Protein AF-A0A7X8WD95-F1 (afdb_monomer_lite)

Secondary structure (DSSP, 8-state):
--HHHHHHHHHHHHHHHHHHHHHHHHHHHHHHHHHHS----------PEEPHHHHHHHHHTTEEEEEEEEEPPEEEETTTTEEEEEEEEEEEEEEEE--SSTT------EEPPPEEEEEETTEEEEEEEEEESEEEEEETTTTEEEES-SS--EEEEEEEEE-SS-EEEEEEEE-S-SS-SSEESTTSSEEEEEEETTT--EEEE--SSSEEEEEEEPTTSS-EEEEEE-TTS-GGGSSSSS--EEEEEEETTTTEEEESS-HHHHHHHHHHHHT-

Foldseek 3Di:
DPVVVVVVVVVVVVVVVVVVVVVVVVVVVVVVVVVVPPPPPPPVPQAFAFAPVVVVVCVVVQWDFKDKAWEDWDQQDPVQSKTKIFIGMDGHPDIDHDPPDPPPPPDGDYDYFDWDWDDDAPWTKIWTAGKGQWIWIQGVVVRDIDIQDPARKIKGRWMWIDDPQWIKTKIKIWRHDQVPPRGTDLVDQIWIWIATPVVRDIQTHDDPAWHWDDWDDDHPDPKIWTKTFGNVDDQVVDPDGGHDIAIWIQDPVVRDTGHPQDPVNVVVVVCVVVVD

pLDDT: mean 84.13, std 15.18, range [32.12, 97.88]

Radius of gyration: 28.28 Å; chains: 1; bounding box: 101×55×61 Å

Structure (mmCIF, N/CA/C/O backbone):
data_AF-A0A7X8WD95-F1
#
_entry.id   AF-A0A7X8WD95-F1
#
loop_
_atom_site.group_PDB
_atom_site.id
_atom_site.type_symbol
_atom_site.label_atom_id
_atom_site.label_alt_id
_atom_site.label_comp_id
_atom_site.label_asym_id
_atom_site.label_entity_id
_atom_site.label_seq_id
_atom_site.pdbx_PDB_ins_code
_atom_site.Cartn_x
_atom_site.Cartn_y
_atom_site.Cartn_z
_atom_site.occupancy
_atom_site.B_iso_or_equiv
_atom_site.auth_seq_id
_atom_site.auth_comp_id
_atom_site.auth_asym_id
_atom_site.auth_atom_id
_atom_site.pdbx_PDB_model_num
ATOM 1 N N . MET A 1 1 ? 83.432 20.929 17.734 1.00 59.00 1 MET A N 1
ATOM 2 C CA . MET A 1 1 ? 82.177 20.488 17.083 1.00 59.00 1 MET A CA 1
ATOM 3 C C . MET A 1 1 ? 81.519 21.715 16.469 1.00 59.00 1 MET A C 1
ATOM 5 O O . MET A 1 1 ? 81.337 22.689 17.183 1.00 59.00 1 MET A O 1
ATOM 9 N N . ASN A 1 2 ? 81.294 21.743 15.153 1.00 71.88 2 ASN A N 1
ATOM 10 C CA . ASN A 1 2 ? 80.916 22.982 14.467 1.00 71.88 2 ASN A CA 1
ATOM 11 C C . ASN A 1 2 ? 79.414 23.274 14.667 1.00 71.88 2 ASN A C 1
ATOM 13 O O . ASN A 1 2 ? 78.567 22.646 14.032 1.00 71.88 2 ASN A O 1
ATOM 17 N N . ILE A 1 3 ? 79.106 24.184 15.595 1.00 73.38 3 ILE A N 1
ATOM 18 C CA . ILE A 1 3 ? 77.747 24.528 16.049 1.00 73.38 3 ILE A CA 1
ATOM 19 C C . ILE A 1 3 ? 76.860 24.992 14.883 1.00 73.38 3 ILE A C 1
ATOM 21 O O . ILE A 1 3 ? 75.672 24.675 14.845 1.00 73.38 3 ILE A O 1
ATOM 25 N N . GLU A 1 4 ? 77.435 25.647 13.874 1.00 75.62 4 GLU A N 1
ATOM 26 C CA . GLU A 1 4 ? 76.704 26.088 12.680 1.00 75.62 4 GLU A CA 1
ATOM 27 C C . GLU A 1 4 ? 76.213 24.920 11.820 1.00 75.62 4 GLU A C 1
ATOM 29 O O . GLU A 1 4 ? 75.101 24.960 11.291 1.00 75.62 4 GLU A O 1
ATOM 34 N N . LYS A 1 5 ? 76.993 23.832 11.728 1.00 71.31 5 LYS A N 1
ATOM 35 C CA . LYS A 1 5 ? 76.570 22.622 11.005 1.00 71.31 5 LYS A CA 1
ATOM 36 C C . LYS A 1 5 ? 75.390 21.943 11.700 1.00 71.31 5 LYS A C 1
ATOM 38 O O . LYS A 1 5 ? 74.472 21.490 11.022 1.00 71.31 5 LYS A O 1
ATOM 43 N N . ILE A 1 6 ? 75.385 21.926 13.035 1.00 75.38 6 ILE A N 1
ATOM 44 C CA . ILE A 1 6 ? 74.284 21.369 13.837 1.00 75.38 6 ILE A CA 1
ATOM 45 C C . ILE A 1 6 ? 73.029 22.239 13.701 1.00 75.38 6 ILE A C 1
ATOM 47 O O . ILE A 1 6 ? 71.939 21.714 13.491 1.00 75.38 6 ILE A O 1
ATOM 51 N N . LYS A 1 7 ? 73.174 23.570 13.732 1.00 77.75 7 LYS A N 1
ATOM 52 C CA . LYS A 1 7 ? 72.057 24.507 13.547 1.00 77.75 7 LYS A CA 1
ATOM 53 C C . LYS A 1 7 ? 71.411 24.364 12.164 1.00 77.75 7 LYS A C 1
ATOM 55 O O . LYS A 1 7 ? 70.192 24.254 12.078 1.00 77.75 7 LYS A O 1
ATOM 60 N N . ASN A 1 8 ? 72.216 24.271 11.102 1.00 80.94 8 ASN A N 1
ATOM 61 C CA . ASN A 1 8 ? 71.719 24.050 9.740 1.00 80.94 8 ASN A CA 1
ATOM 62 C C . ASN A 1 8 ? 71.055 22.678 9.566 1.00 80.94 8 ASN A C 1
ATOM 64 O O . ASN A 1 8 ? 70.061 22.567 8.850 1.00 80.94 8 ASN A O 1
ATOM 68 N N . TYR A 1 9 ? 71.577 21.635 10.214 1.00 84.06 9 TYR A N 1
ATOM 69 C CA . TYR A 1 9 ? 70.961 20.310 10.190 1.00 84.06 9 TYR A CA 1
ATOM 70 C C . TYR A 1 9 ? 69.600 20.311 10.894 1.00 84.06 9 TYR A C 1
ATOM 72 O O . TYR A 1 9 ? 68.613 19.866 10.315 1.00 84.06 9 TYR A O 1
ATOM 80 N N . ASN A 1 10 ? 69.521 20.898 12.090 1.00 83.69 10 ASN A N 1
ATOM 81 C CA . ASN A 1 10 ? 68.272 21.006 12.842 1.00 83.69 10 ASN A CA 1
ATOM 82 C C . ASN A 1 10 ? 67.236 21.855 12.100 1.00 83.69 10 ASN A C 1
ATOM 84 O O . ASN A 1 10 ? 66.066 21.496 12.075 1.00 83.69 10 ASN A O 1
ATOM 88 N N . GLN A 1 11 ? 67.655 22.935 11.435 1.00 83.56 11 GLN A N 1
ATOM 89 C CA . GLN A 1 11 ? 66.757 23.769 10.636 1.00 83.56 11 GLN A CA 1
ATOM 90 C C . GLN A 1 11 ? 66.202 23.019 9.415 1.00 83.56 11 GLN A C 1
ATOM 92 O O . GLN A 1 11 ? 65.011 23.115 9.126 1.00 83.56 11 GLN A O 1
ATOM 97 N N . LYS A 1 12 ? 67.034 22.221 8.730 1.00 84.75 12 LYS A N 1
ATOM 98 C CA . LYS A 1 12 ? 66.581 21.353 7.630 1.00 84.75 12 LYS A CA 1
ATOM 99 C C . L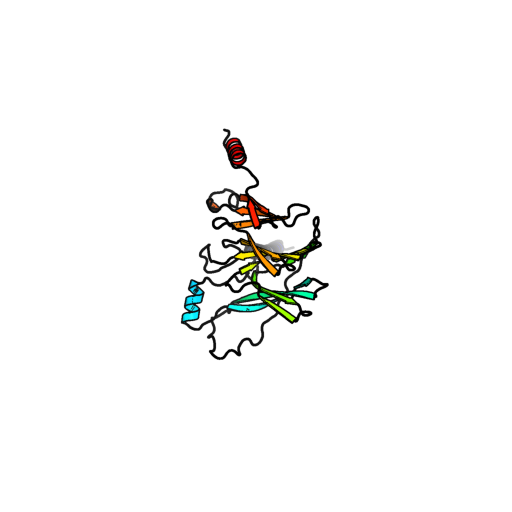YS A 1 12 ? 65.653 20.246 8.127 1.00 84.75 12 LYS A C 1
ATOM 101 O O . LYS A 1 12 ? 64.627 19.998 7.506 1.00 84.75 12 LYS A O 1
ATOM 106 N N . MET A 1 13 ? 65.977 19.622 9.257 1.00 86.25 13 MET A N 1
ATOM 107 C CA . MET A 1 13 ? 65.144 18.591 9.876 1.00 86.25 13 MET A CA 1
ATOM 108 C C . MET A 1 13 ? 63.772 19.155 10.277 1.00 86.25 13 MET A C 1
ATOM 110 O O . MET A 1 13 ? 62.746 18.562 9.954 1.00 86.25 13 MET A O 1
ATOM 114 N N . LEU A 1 14 ? 63.738 20.337 10.902 1.00 85.75 14 LEU A N 1
ATOM 115 C CA . LEU A 1 14 ? 62.498 21.006 11.295 1.00 85.75 14 LEU A CA 1
ATOM 116 C C . LEU A 1 14 ? 61.630 21.350 10.076 1.00 85.75 14 LEU A C 1
ATOM 118 O O . LEU A 1 14 ? 60.419 21.159 10.116 1.00 85.75 14 LEU A O 1
ATOM 122 N N . ALA A 1 15 ? 62.245 21.801 8.977 1.00 87.69 15 ALA A N 1
ATOM 123 C CA . ALA A 1 15 ? 61.541 22.077 7.726 1.00 87.69 15 ALA A CA 1
ATOM 124 C C . ALA A 1 15 ? 60.927 20.808 7.105 1.00 87.69 15 ALA A C 1
ATOM 126 O O . ALA A 1 15 ? 59.800 20.844 6.612 1.00 87.69 15 ALA A O 1
ATOM 127 N N . VAL A 1 16 ? 61.625 19.669 7.172 1.00 88.25 16 VAL A N 1
ATOM 128 C CA . VAL A 1 16 ? 61.092 18.372 6.718 1.00 88.25 16 VAL A CA 1
ATOM 129 C C . VAL A 1 16 ? 59.909 17.927 7.585 1.00 88.25 16 VAL A C 1
ATOM 131 O O . VAL A 1 16 ? 58.880 17.515 7.056 1.00 88.25 16 VAL A O 1
ATOM 134 N N . PHE A 1 17 ? 59.994 18.074 8.908 1.00 87.25 17 PHE A N 1
ATOM 135 C CA . PHE A 1 17 ? 58.870 17.746 9.791 1.00 87.25 17 PHE A CA 1
ATOM 136 C C . PHE A 1 17 ? 57.665 18.669 9.585 1.00 87.25 17 PHE A C 1
ATOM 138 O O . PHE A 1 17 ? 56.534 18.190 9.556 1.00 87.25 17 PHE A O 1
ATOM 145 N N . PHE A 1 18 ? 57.890 19.968 9.376 1.00 87.06 18 PHE A N 1
ATOM 146 C CA . PHE A 1 18 ? 56.813 20.911 9.069 1.00 87.06 18 PHE A CA 1
ATOM 147 C C . PHE A 1 18 ? 56.131 20.591 7.739 1.00 87.06 18 PHE A C 1
ATOM 149 O O . PHE A 1 18 ? 54.906 20.595 7.663 1.00 87.06 18 PHE A O 1
ATOM 156 N N . THR A 1 19 ? 56.902 20.279 6.697 1.00 90.12 19 THR A N 1
ATOM 157 C CA . THR A 1 19 ? 56.341 19.937 5.380 1.00 90.12 19 THR A CA 1
ATOM 158 C C . THR A 1 19 ? 55.539 18.636 5.421 1.00 90.12 19 THR A C 1
ATOM 160 O O . THR A 1 19 ? 54.428 18.601 4.898 1.00 90.12 19 THR A O 1
ATOM 163 N N . LEU A 1 20 ? 56.026 17.605 6.119 1.00 89.25 20 LEU A N 1
ATOM 164 C CA . LEU A 1 20 ? 55.265 16.372 6.356 1.00 89.25 20 LEU A CA 1
ATOM 165 C C . LEU A 1 20 ? 53.987 16.626 7.167 1.00 89.25 20 LEU A C 1
ATOM 167 O O . LEU A 1 20 ? 52.931 16.095 6.826 1.00 89.25 20 LEU A O 1
ATOM 171 N N . GLY A 1 21 ? 54.063 17.474 8.196 1.00 91.25 21 GLY A N 1
ATOM 172 C CA . GLY A 1 21 ? 52.906 17.868 8.998 1.00 91.25 21 GLY A CA 1
ATOM 173 C C . GLY A 1 21 ? 51.830 18.573 8.171 1.00 91.25 21 GLY A C 1
ATOM 174 O O . GLY A 1 21 ? 50.654 18.246 8.297 1.00 91.25 21 GLY A O 1
ATOM 175 N N . VAL A 1 22 ? 52.223 19.482 7.274 1.00 91.50 22 VAL A N 1
ATOM 176 C CA . VAL A 1 22 ? 51.292 20.191 6.379 1.00 91.50 22 VAL A CA 1
ATOM 177 C C . VAL A 1 22 ? 50.628 19.236 5.383 1.00 91.50 22 VAL A C 1
ATOM 179 O O . VAL A 1 22 ? 49.418 19.324 5.181 1.00 91.50 22 VAL A O 1
ATOM 182 N N . ILE A 1 23 ? 51.378 18.293 4.801 1.00 90.06 23 ILE A N 1
ATOM 183 C CA . ILE A 1 23 ? 50.824 17.279 3.886 1.00 90.06 23 ILE A CA 1
ATOM 184 C C . ILE A 1 23 ? 49.803 16.393 4.611 1.00 90.06 23 ILE A C 1
ATOM 186 O O . ILE A 1 23 ? 48.725 16.130 4.079 1.00 90.06 23 ILE A O 1
ATOM 190 N N . PHE A 1 24 ? 50.112 15.972 5.839 1.00 91.38 24 PHE A N 1
ATOM 191 C CA . PHE A 1 24 ? 49.192 15.187 6.659 1.00 91.38 24 PHE A CA 1
ATOM 192 C C . PHE A 1 24 ? 47.902 15.960 6.970 1.00 91.38 24 PHE A C 1
ATOM 194 O O . PHE A 1 24 ? 46.806 15.427 6.809 1.00 91.38 24 PHE A O 1
ATOM 201 N N . LEU A 1 25 ? 48.020 17.238 7.343 1.00 89.75 25 LEU A N 1
ATOM 202 C CA . LEU A 1 25 ? 46.876 18.095 7.662 1.00 89.75 25 LEU A CA 1
ATOM 203 C C . LEU A 1 25 ? 45.973 18.317 6.437 1.00 89.75 25 LEU A C 1
ATOM 205 O O . LEU A 1 25 ? 44.753 18.223 6.551 1.00 89.75 25 LEU A O 1
ATOM 209 N N . LEU A 1 26 ? 46.563 18.518 5.253 1.00 88.94 26 LEU A N 1
ATOM 210 C CA . LEU A 1 26 ? 45.833 18.568 3.982 1.00 88.94 26 LEU A CA 1
ATOM 211 C C . LEU A 1 26 ? 45.087 17.257 3.695 1.00 88.94 26 LEU A C 1
ATOM 213 O O . LEU A 1 26 ? 43.926 17.297 3.295 1.00 88.94 26 LEU A O 1
ATOM 217 N N . GLY A 1 27 ? 45.713 16.104 3.951 1.00 87.06 27 GLY A N 1
ATOM 218 C CA . GLY A 1 27 ? 45.066 14.795 3.822 1.00 87.06 27 GLY A CA 1
ATOM 219 C C . GLY A 1 27 ? 43.845 14.640 4.736 1.00 87.06 27 GLY A C 1
ATOM 220 O O . GLY A 1 27 ? 42.789 14.202 4.281 1.00 87.06 27 GLY A O 1
ATOM 221 N N . CYS A 1 28 ? 43.954 15.067 5.997 1.00 87.25 28 CYS A N 1
ATOM 222 C CA . CYS A 1 28 ? 42.840 15.051 6.948 1.00 87.25 28 CYS A CA 1
ATOM 223 C C . CYS A 1 28 ? 41.690 15.970 6.515 1.00 87.25 28 CYS A C 1
ATOM 225 O O . CYS A 1 28 ? 40.529 15.578 6.606 1.00 87.25 28 CYS A O 1
ATOM 227 N N . ILE A 1 29 ? 41.996 17.169 6.009 1.00 87.25 29 ILE A N 1
ATOM 228 C CA . ILE A 1 29 ? 40.977 18.100 5.502 1.00 87.25 29 ILE A CA 1
ATOM 229 C C . ILE A 1 29 ? 40.243 17.488 4.304 1.00 87.25 29 ILE A C 1
ATOM 231 O O . ILE A 1 29 ? 39.018 17.537 4.258 1.00 87.25 29 ILE A O 1
ATOM 235 N N . ILE A 1 30 ? 40.961 16.863 3.367 1.00 86.06 30 ILE A N 1
ATOM 236 C CA . ILE A 1 30 ? 40.349 16.185 2.214 1.00 86.06 30 ILE A CA 1
ATOM 237 C C . ILE A 1 30 ? 39.441 15.038 2.674 1.00 86.06 30 ILE A C 1
ATOM 239 O O . ILE A 1 30 ? 38.326 14.918 2.173 1.00 86.06 30 ILE A O 1
ATOM 243 N N . ALA A 1 31 ? 39.872 14.230 3.648 1.00 76.06 31 ALA A N 1
ATOM 244 C CA . ALA A 1 31 ? 39.055 13.148 4.195 1.00 76.06 31 ALA A CA 1
ATOM 245 C C . ALA A 1 31 ? 37.761 13.671 4.844 1.00 76.06 31 ALA A C 1
ATOM 247 O O . ALA A 1 31 ? 36.689 13.144 4.566 1.00 76.06 31 ALA A O 1
ATOM 248 N N . ILE A 1 32 ? 37.843 14.751 5.630 1.00 80.25 32 ILE A N 1
ATOM 249 C CA . ILE A 1 32 ? 36.675 15.401 6.246 1.00 80.25 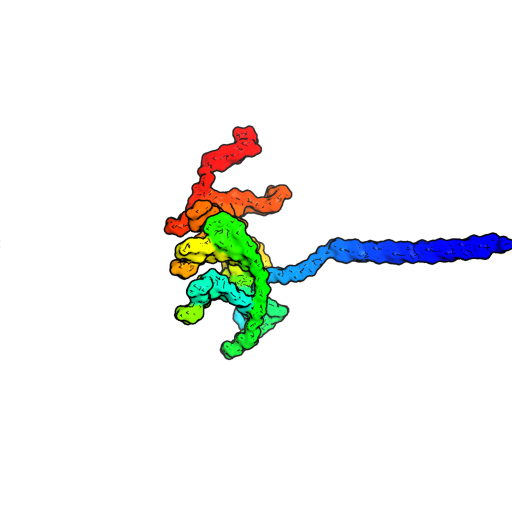32 ILE A CA 1
ATOM 250 C C . ILE A 1 32 ? 35.736 15.982 5.179 1.00 80.25 32 ILE A C 1
ATOM 252 O O . ILE A 1 32 ? 34.522 15.874 5.308 1.00 80.25 32 ILE A O 1
ATOM 256 N N . VAL A 1 33 ? 36.271 16.569 4.103 1.00 79.69 33 VAL A N 1
ATOM 257 C CA . VAL A 1 33 ? 35.461 17.082 2.985 1.00 79.69 33 VAL A CA 1
ATOM 258 C C . VAL A 1 33 ? 34.758 15.947 2.236 1.00 79.69 33 VAL A C 1
ATOM 260 O O . VAL A 1 33 ? 33.603 16.111 1.857 1.00 79.69 33 VAL A O 1
ATOM 263 N N . ILE A 1 34 ? 35.410 14.795 2.049 1.00 73.31 34 ILE A N 1
ATOM 264 C CA . ILE A 1 34 ? 34.784 13.606 1.447 1.00 73.31 34 ILE A CA 1
ATOM 265 C C . ILE A 1 34 ? 33.649 13.068 2.331 1.00 73.31 34 ILE A C 1
ATOM 267 O O . ILE A 1 34 ? 32.629 12.653 1.791 1.00 73.31 34 ILE A O 1
ATOM 271 N N . ASP A 1 35 ? 33.797 13.118 3.656 1.00 68.19 35 ASP A N 1
ATOM 272 C CA . ASP A 1 35 ? 32.774 12.670 4.615 1.00 68.19 35 ASP A CA 1
ATOM 273 C C . ASP A 1 35 ? 31.610 13.676 4.767 1.00 68.19 35 ASP A C 1
ATOM 275 O O . ASP A 1 35 ? 30.472 13.293 5.033 1.00 68.19 35 ASP A O 1
ATOM 279 N N . LEU A 1 36 ? 31.883 14.975 4.578 1.00 66.56 36 LEU A N 1
ATOM 280 C CA . LEU A 1 36 ? 30.887 16.057 4.586 1.00 66.56 36 LEU A CA 1
ATOM 281 C C . LEU A 1 36 ? 30.134 16.198 3.265 1.00 66.56 36 LEU A C 1
ATOM 283 O O . LEU A 1 36 ? 29.025 16.741 3.249 1.00 66.56 36 LEU A O 1
ATOM 287 N N . LEU A 1 37 ? 30.715 15.741 2.152 1.00 54.53 37 LEU A N 1
ATOM 288 C CA . LEU A 1 37 ? 29.937 15.535 0.943 1.00 54.53 37 LEU A CA 1
ATOM 289 C C . LEU A 1 37 ? 28.870 14.504 1.302 1.00 54.53 37 LEU A C 1
ATOM 291 O O . LEU A 1 37 ? 29.229 13.417 1.756 1.00 54.53 37 LEU A O 1
ATOM 295 N N . PRO A 1 38 ? 27.571 14.814 1.129 1.00 41.66 38 PRO A N 1
ATOM 296 C CA . PRO A 1 38 ? 26.536 13.840 1.400 1.00 41.66 38 PRO A CA 1
ATOM 297 C C . PRO A 1 38 ? 26.902 12.614 0.584 1.00 41.66 38 PRO A C 1
ATOM 299 O O . PRO A 1 38 ? 26.970 12.700 -0.647 1.00 41.66 38 PRO A O 1
ATOM 302 N N . SER A 1 39 ? 27.199 11.505 1.274 1.00 39.84 39 SER A N 1
ATOM 303 C CA . SER A 1 39 ? 27.289 10.207 0.632 1.00 39.84 39 SER A CA 1
ATOM 304 C C . SER A 1 39 ? 26.066 10.155 -0.262 1.00 39.84 39 SER A C 1
ATOM 306 O O . SER A 1 39 ? 24.929 10.188 0.226 1.00 39.84 39 SER A O 1
ATOM 308 N N . ARG A 1 40 ? 26.288 10.192 -1.583 1.00 37.91 40 ARG A N 1
ATOM 309 C CA . ARG A 1 40 ? 25.275 9.792 -2.544 1.00 37.91 40 ARG A CA 1
ATOM 310 C C . ARG A 1 40 ? 25.097 8.325 -2.237 1.00 37.91 40 ARG A C 1
ATOM 312 O O . ARG A 1 40 ? 25.697 7.458 -2.863 1.00 37.91 40 ARG A O 1
ATOM 319 N N . ASN A 1 41 ? 24.288 8.067 -1.218 1.00 32.12 41 ASN A N 1
ATOM 320 C CA . ASN A 1 41 ? 23.574 6.844 -1.070 1.00 32.12 41 ASN A CA 1
ATOM 321 C C . ASN A 1 41 ? 22.906 6.702 -2.426 1.00 32.12 41 ASN A C 1
ATOM 323 O O . ASN A 1 41 ? 21.889 7.337 -2.701 1.00 32.12 41 ASN A O 1
ATOM 327 N N . TYR A 1 42 ? 23.487 5.862 -3.275 1.00 34.88 42 TYR A N 1
ATOM 328 C CA . TYR A 1 42 ? 22.758 5.146 -4.297 1.00 34.88 42 TYR A CA 1
ATOM 329 C C . TYR A 1 42 ? 21.790 4.205 -3.562 1.00 34.88 42 TYR A C 1
ATOM 331 O O . TYR A 1 42 ? 21.799 2.996 -3.748 1.00 34.88 42 TYR A O 1
ATOM 339 N N . ARG A 1 43 ? 20.933 4.758 -2.691 1.00 34.88 43 ARG A N 1
ATOM 340 C CA . ARG A 1 43 ? 19.567 4.294 -2.617 1.00 34.88 43 ARG A CA 1
ATOM 341 C C . ARG A 1 43 ? 19.087 4.561 -4.026 1.00 34.88 43 ARG A C 1
ATOM 343 O O . ARG A 1 43 ? 18.857 5.709 -4.397 1.00 34.88 43 ARG A O 1
ATOM 350 N N . THR A 1 44 ? 19.097 3.515 -4.845 1.00 42.50 44 THR A N 1
ATOM 351 C CA . THR A 1 44 ? 18.196 3.409 -5.981 1.00 42.50 44 THR A CA 1
ATOM 352 C C . THR A 1 44 ? 16.885 4.001 -5.498 1.00 42.50 44 THR A C 1
ATOM 354 O O . THR A 1 44 ? 16.245 3.411 -4.625 1.00 42.50 44 THR A O 1
ATOM 357 N N . LYS A 1 45 ? 16.579 5.236 -5.924 1.00 43.16 45 LYS A N 1
ATOM 358 C CA . LYS A 1 45 ? 15.268 5.815 -5.661 1.00 43.16 45 LYS A CA 1
ATOM 359 C C . LYS A 1 45 ? 14.276 4.736 -6.097 1.00 43.16 45 LYS A C 1
ATOM 361 O O . LYS A 1 45 ? 14.492 4.172 -7.179 1.00 43.16 45 LYS A O 1
ATOM 366 N N . PRO A 1 46 ? 13.285 4.391 -5.265 1.00 49.69 46 PRO A N 1
ATOM 367 C CA . PRO A 1 46 ? 12.142 3.643 -5.752 1.00 49.69 46 PRO A CA 1
ATOM 368 C C . PRO A 1 46 ? 11.703 4.291 -7.069 1.00 49.69 46 PRO A C 1
ATOM 370 O O . PRO A 1 46 ? 11.619 5.519 -7.163 1.00 49.69 46 PRO A O 1
ATOM 373 N N . GLN A 1 47 ? 11.647 3.504 -8.142 1.00 68.56 47 GLN A N 1
ATOM 374 C CA . GLN A 1 47 ? 11.263 4.039 -9.439 1.00 68.56 47 GLN A CA 1
ATOM 375 C C . GLN A 1 47 ? 9.745 4.062 -9.467 1.00 68.56 47 GLN A C 1
ATOM 377 O O . GLN A 1 47 ? 9.121 3.091 -9.887 1.00 68.56 47 GLN A O 1
ATOM 382 N N . GLY A 1 48 ? 9.184 5.178 -9.007 1.00 84.12 48 GLY A N 1
ATOM 383 C CA . GLY A 1 48 ? 7.782 5.487 -9.214 1.00 84.12 48 GLY A CA 1
ATOM 384 C C . GLY A 1 48 ? 7.420 5.498 -10.701 1.00 84.12 48 GLY A C 1
ATOM 385 O O . GLY A 1 48 ? 8.261 5.415 -11.610 1.00 84.12 48 GLY A O 1
ATOM 386 N N . LEU A 1 49 ? 6.131 5.589 -10.966 1.00 90.62 49 LEU A N 1
ATOM 387 C CA . LEU A 1 49 ? 5.579 5.622 -12.313 1.00 90.62 49 LEU A CA 1
ATOM 388 C C . LEU A 1 49 ? 5.758 7.025 -12.913 1.00 90.62 49 LEU A C 1
ATOM 390 O O . LEU A 1 49 ? 5.504 8.011 -12.247 1.00 90.62 49 LEU A O 1
ATOM 394 N N . ILE A 1 50 ? 6.178 7.164 -14.173 1.00 89.50 50 ILE A N 1
ATOM 395 C CA . ILE A 1 50 ? 6.282 8.499 -14.816 1.00 89.50 50 ILE A CA 1
ATOM 396 C C . ILE A 1 50 ? 4.895 9.182 -14.844 1.00 89.50 50 ILE A C 1
ATOM 398 O O . ILE A 1 50 ? 3.931 8.514 -15.165 1.00 89.50 50 ILE A O 1
ATOM 402 N N . ALA A 1 51 ? 4.722 10.469 -14.551 1.00 87.62 51 ALA A N 1
ATOM 403 C CA . ALA A 1 51 ? 3.383 11.092 -14.585 1.00 87.62 51 ALA A CA 1
ATOM 404 C C . ALA A 1 51 ? 2.643 10.908 -15.937 1.00 87.62 51 ALA A C 1
ATOM 406 O O . ALA A 1 51 ? 3.291 10.817 -16.985 1.00 87.62 51 ALA A O 1
ATOM 407 N N . GLU A 1 52 ? 1.300 10.860 -15.924 1.00 85.69 52 GLU A N 1
ATOM 408 C CA . GLU A 1 52 ? 0.473 10.604 -17.124 1.00 85.69 52 GLU A CA 1
ATOM 409 C C . GLU A 1 52 ? 0.837 11.509 -18.308 1.00 85.69 52 GLU A C 1
ATOM 411 O O . GLU A 1 52 ? 0.989 11.016 -19.423 1.00 85.69 52 GLU A O 1
ATOM 416 N N . ASP A 1 53 ? 1.037 12.807 -18.072 1.00 79.75 53 ASP A N 1
ATOM 417 C CA . ASP A 1 53 ? 1.340 13.779 -19.130 1.00 79.75 53 ASP A CA 1
ATOM 418 C C . ASP A 1 53 ? 2.619 13.412 -19.894 1.00 79.75 53 ASP A C 1
ATOM 420 O O . ASP A 1 53 ? 2.666 13.436 -21.123 1.00 79.75 53 ASP A O 1
ATOM 424 N N . ASN A 1 54 ? 3.648 12.981 -19.165 1.00 81.62 54 ASN A N 1
ATOM 425 C CA . ASN A 1 54 ? 4.914 12.549 -19.746 1.00 81.62 54 ASN A CA 1
ATOM 426 C C . ASN A 1 54 ? 4.787 11.197 -20.468 1.00 81.62 54 ASN A C 1
ATOM 428 O O . ASN A 1 54 ? 5.484 10.957 -21.453 1.00 81.62 54 ASN A O 1
ATOM 432 N N . VAL A 1 55 ? 3.917 10.302 -19.989 1.00 83.25 55 VAL A N 1
ATOM 433 C CA . VAL A 1 55 ? 3.627 9.023 -20.660 1.00 83.25 55 VAL A CA 1
ATOM 434 C C . VAL A 1 55 ? 2.867 9.253 -21.964 1.00 83.25 55 VAL A C 1
ATOM 436 O O . VAL A 1 55 ? 3.181 8.607 -22.958 1.00 83.25 55 VAL A O 1
ATOM 439 N N . ASN A 1 56 ? 1.921 10.191 -21.989 1.00 83.62 56 ASN A N 1
ATOM 440 C CA . ASN A 1 56 ? 1.162 10.526 -23.191 1.00 83.62 56 ASN A CA 1
ATOM 441 C C . ASN A 1 56 ? 2.081 11.044 -24.304 1.00 83.62 56 ASN A C 1
ATOM 443 O O . ASN A 1 56 ? 2.000 10.547 -25.423 1.00 83.62 56 ASN A O 1
ATOM 447 N N . LEU A 1 57 ? 3.028 11.930 -23.975 1.00 82.31 57 LEU A N 1
ATOM 448 C CA . LEU A 1 57 ? 4.048 12.401 -24.922 1.00 82.31 57 LEU A CA 1
ATOM 449 C C . LEU A 1 57 ? 4.906 11.254 -25.482 1.00 82.31 57 LEU A C 1
ATOM 451 O O . LEU A 1 57 ? 5.157 11.185 -26.680 1.00 82.31 57 LEU A O 1
ATOM 455 N N . LEU A 1 58 ? 5.334 10.321 -24.625 1.00 82.12 58 LEU A N 1
ATOM 456 C CA . LEU A 1 58 ? 6.102 9.150 -25.062 1.00 82.12 58 LEU A CA 1
ATOM 457 C C . LEU A 1 58 ? 5.278 8.238 -25.981 1.00 82.12 58 LEU A C 1
ATOM 459 O O . LEU A 1 58 ? 5.789 7.767 -26.994 1.00 82.12 58 LEU A O 1
ATOM 463 N N . ASN A 1 59 ? 4.002 8.025 -25.657 1.00 84.69 59 ASN A N 1
ATOM 464 C CA . ASN A 1 59 ? 3.099 7.210 -26.463 1.00 84.69 59 ASN A CA 1
ATOM 465 C C . ASN A 1 59 ? 2.821 7.841 -27.837 1.00 84.69 59 ASN A C 1
ATOM 467 O O . ASN A 1 59 ? 2.768 7.112 -28.824 1.00 84.69 59 ASN A O 1
ATOM 471 N N . GLU A 1 60 ? 2.687 9.169 -27.924 1.00 85.00 60 GLU A N 1
ATOM 472 C CA . GLU A 1 60 ? 2.553 9.894 -29.200 1.00 85.00 60 GLU A CA 1
ATOM 473 C C . GLU A 1 60 ? 3.766 9.673 -30.120 1.00 85.00 60 GLU A C 1
ATOM 475 O O . GLU A 1 60 ? 3.618 9.544 -31.336 1.00 85.00 60 GLU A O 1
ATOM 480 N N . GLU A 1 61 ? 4.962 9.558 -29.539 1.00 83.75 61 GLU A N 1
ATOM 481 C CA . GLU A 1 61 ? 6.209 9.268 -30.256 1.00 83.75 61 GLU A CA 1
ATOM 482 C C . GLU A 1 61 ? 6.464 7.757 -30.461 1.00 83.75 61 GLU A C 1
ATOM 484 O O . GLU A 1 61 ? 7.490 7.380 -31.024 1.00 83.75 61 GLU A O 1
ATOM 489 N N . ASN A 1 62 ? 5.545 6.874 -30.042 1.00 84.44 62 ASN A N 1
ATOM 490 C CA . ASN A 1 62 ? 5.722 5.411 -29.993 1.00 84.44 62 ASN A CA 1
ATOM 491 C C . ASN A 1 62 ? 6.968 4.963 -29.205 1.00 84.44 62 ASN A C 1
ATOM 493 O O . ASN A 1 62 ? 7.603 3.952 -29.520 1.00 84.44 62 ASN A O 1
ATOM 497 N N . LEU A 1 63 ? 7.327 5.713 -28.168 1.00 85.62 63 LEU A N 1
ATOM 498 C CA . LEU A 1 63 ? 8.458 5.434 -27.296 1.00 85.62 63 LEU A CA 1
ATOM 499 C C . LEU A 1 63 ? 7.982 4.870 -25.957 1.00 85.62 63 LEU A C 1
ATOM 501 O O . LEU A 1 63 ? 6.966 5.282 -25.404 1.00 85.62 63 LEU A O 1
ATOM 505 N N . ARG A 1 64 ? 8.779 3.981 -25.362 1.00 85.44 64 ARG A N 1
ATOM 506 C CA . ARG A 1 64 ? 8.650 3.591 -23.954 1.00 85.44 64 ARG A CA 1
ATOM 507 C C . ARG A 1 64 ? 9.908 3.942 -23.181 1.00 85.44 64 ARG A C 1
ATOM 509 O O . ARG A 1 64 ? 11.026 3.827 -23.676 1.00 85.44 64 ARG A O 1
ATOM 516 N N . LYS A 1 65 ? 9.726 4.353 -21.927 1.00 87.12 65 LYS A N 1
ATOM 517 C CA . LYS A 1 65 ? 10.827 4.648 -20.994 1.00 87.12 65 LYS A CA 1
ATOM 518 C C . LYS A 1 65 ? 10.817 3.751 -19.760 1.00 87.12 65 LYS A C 1
ATOM 520 O O . LYS A 1 65 ? 11.831 3.665 -19.076 1.00 87.12 65 LYS A O 1
ATOM 525 N N . GLN A 1 66 ? 9.703 3.083 -19.478 1.00 88.44 66 GLN A N 1
ATOM 526 C CA . GLN A 1 66 ? 9.563 2.155 -18.361 1.00 88.44 66 GLN A CA 1
ATOM 527 C C . GLN A 1 66 ? 9.166 0.775 -18.873 1.00 88.44 66 GLN A C 1
ATOM 529 O O . GLN A 1 66 ? 8.364 0.655 -19.797 1.00 88.44 66 GLN A O 1
ATOM 534 N N . VAL A 1 67 ? 9.744 -0.254 -18.263 1.00 87.44 67 VAL A N 1
ATOM 535 C CA . VAL A 1 67 ? 9.427 -1.663 -18.501 1.00 87.44 67 VAL A CA 1
ATOM 536 C C . VAL A 1 67 ? 9.147 -2.344 -17.168 1.00 87.44 67 VAL A C 1
ATOM 538 O O . VAL A 1 67 ? 9.670 -1.934 -16.129 1.00 87.44 67 VAL A O 1
ATOM 541 N N . ILE A 1 68 ? 8.316 -3.380 -17.193 1.00 88.06 68 ILE A N 1
ATOM 542 C CA . ILE A 1 68 ? 8.048 -4.194 -16.009 1.00 88.06 68 ILE A CA 1
ATOM 543 C C . ILE A 1 68 ? 9.189 -5.189 -15.762 1.00 88.06 68 ILE A C 1
ATOM 545 O O . ILE A 1 68 ? 9.892 -5.606 -16.682 1.00 88.06 68 ILE A O 1
ATOM 549 N N . SER A 1 69 ? 9.361 -5.580 -14.506 1.00 84.81 69 SER A N 1
ATOM 550 C CA . SER A 1 69 ? 10.232 -6.664 -14.049 1.00 84.81 69 SER A CA 1
ATOM 551 C C . SER A 1 69 ? 9.455 -7.462 -13.003 1.00 84.81 69 SER A C 1
ATOM 553 O O . SER A 1 69 ? 8.585 -6.913 -12.329 1.00 84.81 69 SER A O 1
ATOM 555 N N . TYR A 1 70 ? 9.748 -8.748 -12.845 1.00 87.62 70 TYR A N 1
ATOM 556 C CA . TYR A 1 70 ? 9.139 -9.542 -11.777 1.00 87.62 70 TYR A CA 1
ATOM 557 C C . TYR A 1 70 ? 10.109 -9.663 -10.615 1.00 87.62 70 TYR A C 1
ATOM 559 O O . TYR A 1 70 ? 11.297 -9.879 -10.822 1.00 87.62 70 TYR A O 1
ATOM 567 N N . GLU A 1 71 ? 9.626 -9.548 -9.386 1.00 85.12 71 GLU A N 1
ATOM 568 C CA . GLU A 1 71 ? 10.426 -9.926 -8.225 1.00 85.12 71 GLU A CA 1
ATOM 569 C C . GLU A 1 71 ? 10.238 -11.398 -7.869 1.00 85.12 71 GLU A C 1
ATOM 571 O O . GLU A 1 71 ? 9.303 -12.067 -8.315 1.00 85.12 71 GLU A O 1
ATOM 576 N N . MET A 1 72 ? 11.140 -11.905 -7.027 1.00 83.75 72 MET A N 1
ATOM 577 C CA . MET A 1 72 ? 11.025 -13.255 -6.490 1.00 83.75 72 MET A CA 1
ATOM 578 C C . MET A 1 72 ? 9.656 -13.454 -5.805 1.00 83.75 72 MET A C 1
ATOM 580 O O . MET A 1 72 ? 9.327 -12.687 -4.894 1.00 83.75 72 MET A O 1
ATOM 584 N N . PRO A 1 73 ? 8.881 -14.496 -6.170 1.00 90.94 73 PRO A N 1
ATOM 585 C CA . PRO A 1 73 ? 7.578 -14.759 -5.571 1.00 90.94 73 PRO A CA 1
ATOM 586 C C . PRO A 1 73 ? 7.643 -14.951 -4.054 1.00 90.94 73 PRO A C 1
ATOM 588 O O . PRO A 1 73 ? 8.470 -15.700 -3.525 1.00 90.94 73 PRO A O 1
ATOM 591 N N . TRP A 1 74 ? 6.714 -14.329 -3.340 1.00 91.38 74 TRP A N 1
ATOM 592 C CA . TRP A 1 74 ? 6.554 -14.484 -1.903 1.00 91.38 74 TRP A CA 1
ATOM 593 C C . TRP A 1 74 ? 5.538 -15.575 -1.604 1.00 91.38 74 TRP A C 1
ATOM 595 O O . TRP A 1 74 ? 4.365 -15.438 -1.934 1.00 91.38 74 TRP A O 1
ATOM 605 N N . LEU A 1 75 ? 5.959 -16.637 -0.917 1.00 92.00 75 LEU A N 1
ATOM 606 C CA . LEU A 1 75 ? 5.026 -17.638 -0.401 1.00 92.00 75 LEU A CA 1
ATOM 607 C C . LEU A 1 75 ? 4.210 -17.043 0.758 1.00 92.00 75 LEU A C 1
ATOM 609 O O . LEU A 1 75 ? 4.752 -16.770 1.845 1.00 92.00 75 LEU A O 1
ATOM 613 N N . ILE A 1 76 ? 2.913 -16.849 0.513 1.00 93.31 76 ILE A N 1
ATOM 614 C CA . ILE A 1 76 ? 1.967 -16.265 1.465 1.00 93.31 76 ILE A CA 1
ATOM 615 C C . ILE A 1 76 ? 1.144 -17.350 2.155 1.00 93.31 76 ILE A C 1
ATOM 617 O O . ILE A 1 76 ? 1.117 -17.359 3.379 1.00 93.31 76 ILE A O 1
ATOM 621 N N . ASP A 1 77 ? 0.556 -18.298 1.427 1.00 92.69 77 ASP A N 1
ATOM 622 C CA . ASP A 1 77 ? -0.187 -19.420 2.021 1.00 92.69 77 ASP A CA 1
ATOM 623 C C . ASP A 1 77 ? 0.550 -20.736 1.759 1.00 92.69 77 ASP A C 1
ATOM 625 O O . ASP A 1 77 ? 0.693 -21.156 0.615 1.00 92.69 77 ASP A O 1
ATOM 629 N N . THR A 1 78 ? 1.019 -21.407 2.812 1.00 89.38 78 THR A N 1
ATOM 630 C CA . THR A 1 78 ? 1.719 -22.694 2.685 1.00 89.38 78 THR A CA 1
ATOM 631 C C . THR A 1 78 ? 0.790 -23.870 2.398 1.00 89.38 78 THR A C 1
ATOM 633 O O . THR A 1 78 ? 1.247 -24.857 1.835 1.00 89.38 78 THR A O 1
ATOM 636 N N . LEU A 1 79 ? -0.481 -23.808 2.810 1.00 90.12 79 LEU A N 1
ATOM 637 C CA . LEU A 1 79 ? -1.434 -24.908 2.626 1.00 90.12 79 LEU A CA 1
ATOM 638 C C . LEU A 1 79 ? -1.969 -24.923 1.197 1.00 90.12 79 LEU A C 1
ATOM 640 O O . LEU A 1 79 ? -2.008 -25.974 0.563 1.00 90.12 79 LEU A O 1
ATOM 644 N N . LYS A 1 80 ? -2.333 -23.746 0.682 1.00 90.62 80 LYS A N 1
ATOM 645 C CA . LYS A 1 80 ? -2.787 -23.575 -0.706 1.00 90.62 80 LYS A CA 1
ATOM 646 C C . LYS A 1 80 ? -1.645 -23.337 -1.691 1.00 90.62 80 LYS A C 1
ATOM 648 O O . LYS A 1 80 ? -1.875 -23.296 -2.891 1.00 90.62 80 LYS A O 1
ATOM 653 N N . SER A 1 81 ? -0.414 -23.195 -1.194 1.00 93.31 81 SER A N 1
ATOM 654 C CA . SER A 1 81 ? 0.749 -22.807 -1.997 1.00 93.31 81 SER A CA 1
ATOM 655 C C . SER A 1 81 ? 0.503 -21.501 -2.768 1.00 93.31 81 SER A C 1
ATOM 657 O O . SER A 1 81 ? 0.905 -21.371 -3.915 1.00 93.31 81 SER A O 1
ATOM 659 N N . THR A 1 82 ? -0.168 -20.525 -2.148 1.00 95.25 82 THR A N 1
ATOM 660 C CA . THR A 1 82 ? -0.453 -19.225 -2.771 1.00 95.25 82 THR A CA 1
ATOM 661 C C . THR A 1 82 ? 0.766 -18.318 -2.671 1.00 95.25 82 THR A C 1
ATOM 663 O O . THR A 1 82 ? 1.266 -18.036 -1.573 1.00 95.25 82 THR A O 1
ATOM 666 N N . TYR A 1 83 ? 1.207 -17.817 -3.819 1.00 95.38 83 TYR A N 1
ATOM 667 C CA . TYR A 1 83 ? 2.307 -16.878 -3.964 1.00 95.38 83 TYR A CA 1
ATOM 668 C C . TYR A 1 83 ? 1.801 -15.493 -4.359 1.00 95.38 83 TYR A C 1
ATOM 670 O O . TYR A 1 83 ? 0.805 -15.356 -5.068 1.00 95.38 83 TYR A O 1
ATOM 678 N N . ILE A 1 84 ? 2.534 -14.468 -3.934 1.00 95.94 84 ILE A N 1
ATOM 679 C CA . ILE A 1 84 ? 2.418 -13.110 -4.461 1.00 95.94 84 ILE A CA 1
ATOM 680 C C . ILE A 1 84 ? 3.670 -12.818 -5.271 1.00 95.94 84 ILE A C 1
ATOM 682 O O . ILE A 1 84 ? 4.774 -12.935 -4.747 1.00 95.94 84 ILE A O 1
ATOM 686 N N . ILE A 1 85 ? 3.500 -12.460 -6.538 1.00 94.38 85 ILE A N 1
ATOM 687 C CA . ILE A 1 85 ? 4.577 -12.090 -7.453 1.00 94.38 85 ILE A CA 1
ATOM 688 C C . ILE A 1 85 ? 4.518 -10.570 -7.631 1.00 94.38 85 ILE A C 1
ATOM 690 O O . ILE A 1 85 ? 3.584 -10.068 -8.265 1.00 94.38 85 ILE A O 1
ATOM 694 N N . PRO A 1 86 ? 5.461 -9.816 -7.049 1.00 93.62 86 PRO A N 1
ATOM 695 C CA . PRO A 1 86 ? 5.504 -8.372 -7.216 1.00 93.62 86 PRO A CA 1
ATOM 696 C C . PRO A 1 86 ? 5.960 -8.004 -8.625 1.00 93.62 86 PRO A C 1
ATOM 698 O O . PRO A 1 86 ? 6.896 -8.601 -9.161 1.00 93.62 86 PRO A O 1
ATOM 701 N N . VAL A 1 87 ? 5.313 -6.999 -9.209 1.00 92.94 87 VAL A N 1
ATOM 702 C CA . VAL A 1 87 ? 5.681 -6.445 -10.514 1.00 92.94 87 VAL A CA 1
ATOM 703 C C . VAL A 1 87 ? 6.384 -5.117 -10.279 1.00 92.94 87 VAL A C 1
ATOM 705 O O . VAL A 1 87 ? 5.738 -4.121 -9.966 1.00 92.94 87 VAL A O 1
ATOM 708 N N . SER A 1 88 ? 7.707 -5.096 -10.386 1.00 89.31 88 SER A N 1
ATOM 709 C CA . SER A 1 88 ? 8.514 -3.886 -10.239 1.00 89.31 88 SER A CA 1
ATOM 710 C C . SER A 1 88 ? 8.687 -3.156 -11.572 1.00 89.31 88 SER A C 1
ATOM 712 O O . SER A 1 88 ? 8.360 -3.671 -12.644 1.00 89.31 88 SER A O 1
ATOM 714 N N . ILE A 1 89 ? 9.180 -1.922 -11.500 1.00 87.88 89 ILE A N 1
ATOM 715 C CA . ILE A 1 89 ? 9.374 -1.044 -12.654 1.00 87.88 89 ILE A CA 1
ATOM 716 C C . ILE A 1 89 ? 10.868 -0.808 -12.847 1.00 87.88 89 ILE A C 1
ATOM 718 O O . ILE A 1 89 ? 11.604 -0.580 -11.885 1.00 87.88 89 ILE A O 1
ATOM 722 N N . LYS A 1 90 ? 11.311 -0.834 -14.105 1.00 85.00 90 LYS A N 1
ATOM 723 C CA . LYS A 1 90 ? 12.647 -0.406 -14.514 1.00 85.00 90 LYS A CA 1
ATOM 724 C C . LYS A 1 90 ? 12.555 0.713 -15.541 1.00 85.00 90 LYS A C 1
ATOM 726 O O . LYS A 1 90 ? 11.940 0.567 -16.592 1.00 85.00 90 LYS A O 1
ATOM 731 N N . THR A 1 91 ? 13.219 1.823 -15.256 1.00 84.94 91 THR A N 1
ATOM 732 C CA . THR A 1 91 ? 13.321 2.986 -16.136 1.00 84.94 91 THR A CA 1
ATOM 733 C C . THR A 1 91 ? 14.582 2.883 -16.989 1.00 84.94 91 THR A C 1
ATOM 735 O O . THR A 1 91 ? 15.701 2.790 -16.476 1.00 84.94 91 THR A O 1
ATOM 738 N N . LEU A 1 92 ? 14.403 2.933 -18.305 1.00 82.31 92 LEU A N 1
ATOM 739 C CA . LEU A 1 92 ? 15.468 2.922 -19.297 1.00 82.31 92 LEU A CA 1
ATOM 740 C C . LEU A 1 92 ? 16.274 4.228 -19.246 1.00 82.31 92 LEU A C 1
ATOM 742 O O . LEU A 1 92 ? 15.740 5.315 -19.012 1.00 82.31 92 LEU A O 1
ATOM 746 N N . LYS A 1 93 ? 17.582 4.140 -19.521 1.00 83.12 93 LYS A N 1
ATOM 747 C CA . LYS A 1 93 ? 18.460 5.326 -19.602 1.00 83.12 93 LYS A CA 1
ATOM 748 C C . LYS A 1 93 ? 18.071 6.261 -20.749 1.00 83.12 93 LYS A C 1
ATOM 750 O O . LYS A 1 93 ? 18.305 7.463 -20.661 1.00 83.12 93 LYS A O 1
ATOM 755 N N . LYS A 1 94 ? 17.526 5.699 -21.825 1.00 82.69 94 LYS A N 1
ATOM 756 C CA . LYS A 1 94 ? 17.002 6.401 -22.996 1.00 82.69 94 LYS A CA 1
ATOM 757 C C . LYS A 1 94 ? 15.673 5.745 -23.375 1.00 82.69 94 LYS A C 1
ATOM 759 O O . LYS A 1 94 ? 15.591 4.527 -23.225 1.00 82.69 94 LYS A O 1
ATOM 764 N N . PRO A 1 95 ? 14.667 6.511 -23.825 1.00 85.38 95 PRO A N 1
ATOM 765 C CA . PRO A 1 95 ? 13.467 5.923 -24.401 1.00 85.38 95 PRO A CA 1
ATOM 766 C C . PRO A 1 95 ? 13.821 5.022 -25.587 1.00 85.38 95 PRO A C 1
ATOM 768 O O . PRO A 1 95 ? 14.792 5.293 -26.298 1.00 85.38 95 PRO A O 1
ATOM 771 N N . GLU A 1 96 ? 13.049 3.963 -25.780 1.00 83.81 96 GLU A N 1
ATOM 772 C CA . GLU A 1 96 ? 13.186 3.044 -26.909 1.00 83.81 96 GLU A CA 1
ATOM 773 C C . GLU A 1 96 ? 11.872 2.943 -27.677 1.00 83.81 96 GLU A C 1
ATOM 775 O O . GLU A 1 96 ? 10.799 3.062 -27.086 1.00 83.81 96 GLU A O 1
ATOM 780 N N . GLU A 1 97 ? 11.962 2.734 -28.987 1.00 82.81 97 GLU A N 1
ATOM 781 C CA . GLU A 1 97 ? 10.792 2.534 -29.839 1.00 82.81 97 GLU A CA 1
ATOM 782 C C . GLU A 1 97 ? 10.075 1.237 -29.469 1.00 82.81 97 GLU A C 1
ATOM 784 O O . GLU A 1 97 ? 10.687 0.176 -29.304 1.00 82.81 97 GLU A O 1
ATOM 789 N N . VAL A 1 98 ? 8.753 1.317 -29.360 1.00 77.88 98 VAL A N 1
ATOM 790 C CA . VAL A 1 98 ? 7.904 0.145 -29.180 1.00 77.88 98 VAL A CA 1
ATOM 791 C C . VAL A 1 98 ? 7.708 -0.492 -30.552 1.00 77.88 98 VAL A C 1
ATOM 793 O O . VAL A 1 98 ? 6.906 -0.030 -31.362 1.00 77.88 98 VAL A O 1
ATOM 796 N N . ALA A 1 99 ? 8.474 -1.545 -30.845 1.00 63.81 99 ALA A N 1
ATOM 797 C CA . ALA A 1 99 ? 8.299 -2.300 -32.079 1.00 63.81 99 ALA A CA 1
ATOM 798 C C . ALA A 1 99 ? 6.881 -2.899 -32.138 1.00 63.81 99 ALA A C 1
ATOM 800 O O . ALA A 1 99 ? 6.438 -3.557 -31.201 1.00 63.81 99 ALA A O 1
ATOM 801 N N . ILE A 1 100 ? 6.198 -2.707 -33.270 1.00 57.91 100 ILE A N 1
ATOM 802 C CA . ILE A 1 100 ? 4.798 -3.108 -33.523 1.00 57.91 100 ILE A CA 1
ATOM 803 C C . ILE A 1 100 ? 4.605 -4.647 -33.503 1.00 57.91 100 ILE A C 1
ATOM 805 O O . ILE A 1 100 ? 3.479 -5.132 -33.483 1.00 57.91 100 ILE A O 1
ATOM 809 N N . ASN A 1 101 ? 5.691 -5.431 -33.454 1.00 51.41 101 ASN A N 1
ATOM 810 C CA . ASN A 1 101 ? 5.652 -6.892 -33.363 1.00 51.41 101 ASN A CA 1
ATOM 811 C C . ASN A 1 101 ? 6.007 -7.351 -31.935 1.00 51.41 101 ASN A C 1
ATOM 813 O O . ASN A 1 101 ? 7.151 -7.229 -31.497 1.00 51.41 101 ASN A O 1
ATOM 817 N N . GLU A 1 102 ? 5.001 -7.884 -31.240 1.00 51.22 102 GLU A N 1
ATOM 818 C CA . GLU A 1 102 ? 4.876 -8.169 -29.797 1.00 51.22 102 GLU A CA 1
ATOM 819 C C . GLU A 1 102 ? 5.867 -9.171 -29.153 1.00 51.22 102 GLU A C 1
ATOM 821 O O . GLU A 1 102 ? 5.637 -9.613 -28.031 1.00 51.22 102 GLU A O 1
ATOM 826 N N . ASP A 1 103 ? 7.002 -9.509 -29.769 1.00 47.72 103 ASP A N 1
ATOM 827 C CA . ASP A 1 103 ? 7.913 -10.547 -29.237 1.00 47.72 103 ASP A CA 1
ATOM 828 C C . ASP A 1 103 ? 9.075 -10.013 -28.371 1.00 47.72 103 ASP A C 1
ATOM 830 O O . ASP A 1 103 ? 9.909 -10.774 -27.875 1.00 47.72 103 ASP A O 1
ATOM 834 N N . LEU A 1 104 ? 9.146 -8.698 -28.127 1.00 47.75 104 LEU A N 1
ATOM 835 C CA . LEU A 1 104 ? 10.242 -8.070 -27.374 1.00 47.75 104 LEU A CA 1
ATOM 836 C C . LEU A 1 104 ? 9.943 -7.901 -25.866 1.00 47.75 104 LEU A C 1
ATOM 838 O O . LEU A 1 104 ? 10.236 -6.862 -25.272 1.00 47.75 104 LEU A O 1
ATOM 842 N N . LEU A 1 105 ? 9.371 -8.931 -25.233 1.00 54.44 105 LEU A N 1
ATOM 843 C CA . LEU A 1 105 ? 9.402 -9.132 -23.769 1.00 54.44 105 LEU A CA 1
ATOM 844 C C . LEU A 1 105 ? 10.547 -10.083 -23.356 1.00 54.44 105 LEU A C 1
ATOM 846 O O . LEU A 1 105 ? 10.544 -10.677 -22.277 1.00 54.44 105 LEU A O 1
ATOM 850 N N . GLY A 1 106 ? 11.535 -10.250 -24.241 1.00 47.97 106 GLY A N 1
ATOM 851 C CA . GLY A 1 106 ? 12.683 -11.123 -24.048 1.00 47.97 106 GLY A CA 1
ATOM 852 C C . GLY A 1 106 ? 13.563 -10.677 -22.881 1.00 47.97 106 GLY A C 1
ATOM 853 O O . GLY A 1 106 ? 14.301 -9.703 -22.994 1.00 47.97 106 GLY A O 1
ATOM 854 N N . LEU A 1 107 ? 13.528 -11.480 -21.813 1.00 49.09 107 LEU A N 1
ATOM 855 C CA . LEU A 1 107 ? 14.373 -11.439 -20.612 1.00 49.09 107 LEU A CA 1
ATOM 856 C C . LEU A 1 107 ? 13.996 -10.349 -19.598 1.00 49.09 107 LEU A C 1
ATOM 858 O O . LEU A 1 107 ? 14.665 -9.330 -19.434 1.00 49.09 107 LEU A O 1
ATOM 862 N N . MET A 1 108 ? 12.932 -10.634 -18.848 1.00 53.44 108 MET A N 1
ATOM 863 C CA . MET A 1 108 ? 12.599 -9.930 -17.613 1.00 53.44 108 MET A CA 1
ATOM 864 C C . MET A 1 108 ? 13.514 -10.428 -16.488 1.00 53.44 108 MET A C 1
ATOM 866 O O . MET A 1 108 ? 13.637 -11.628 -16.253 1.00 53.44 108 MET A O 1
ATOM 870 N N . ASP A 1 109 ? 14.188 -9.500 -15.820 1.00 47.97 109 ASP A N 1
ATOM 871 C CA . ASP A 1 109 ? 15.127 -9.793 -14.736 1.00 47.97 109 ASP A CA 1
ATOM 872 C C . ASP A 1 109 ? 14.377 -9.970 -13.404 1.00 47.97 109 ASP A C 1
ATOM 874 O O . ASP A 1 109 ? 13.355 -9.316 -13.174 1.00 47.97 109 ASP A O 1
ATOM 878 N N . ALA A 1 110 ? 14.888 -10.843 -12.534 1.00 51.16 110 ALA A N 1
ATOM 879 C CA . ALA A 1 110 ? 14.303 -11.143 -11.234 1.00 51.16 110 ALA A CA 1
ATOM 880 C C . ALA A 1 110 ? 15.208 -10.657 -10.100 1.00 51.16 110 ALA A C 1
ATOM 882 O O . ALA A 1 110 ? 16.315 -11.160 -9.912 1.00 51.16 110 ALA A O 1
ATOM 883 N N . SER A 1 111 ? 14.728 -9.691 -9.313 1.00 53.53 111 SER A N 1
ATOM 884 C CA . SER A 1 111 ? 15.438 -9.182 -8.134 1.00 53.53 111 SER A CA 1
ATOM 885 C C . SER A 1 111 ? 14.852 -9.720 -6.827 1.00 53.53 111 SER A C 1
ATOM 887 O O . SER A 1 111 ? 13.659 -10.013 -6.726 1.00 53.53 111 SER A O 1
ATOM 889 N N . SER A 1 112 ? 15.699 -9.848 -5.801 1.00 46.31 112 SER A N 1
ATOM 890 C CA . SER A 1 112 ? 15.299 -10.279 -4.457 1.00 46.31 112 SER A CA 1
ATOM 891 C C . SER A 1 112 ? 15.123 -9.086 -3.513 1.00 46.31 112 SER A C 1
ATOM 893 O O . SER A 1 112 ? 16.089 -8.364 -3.250 1.00 46.31 112 SER A O 1
ATOM 895 N N . SER A 1 113 ? 13.931 -8.921 -2.940 1.00 50.84 113 SER A N 1
ATOM 896 C CA . SER A 1 113 ? 13.664 -7.987 -1.841 1.00 50.84 113 SER A CA 1
ATOM 897 C C . SER A 1 113 ? 13.986 -8.611 -0.470 1.00 50.84 113 SER A C 1
ATOM 899 O O . SER A 1 113 ? 13.872 -9.819 -0.253 1.00 50.84 113 SER A O 1
ATOM 901 N N . LEU A 1 114 ? 14.436 -7.785 0.485 1.00 49.78 114 LEU A N 1
ATOM 902 C CA . LEU A 1 114 ? 14.745 -8.225 1.853 1.00 49.78 114 LEU A CA 1
ATOM 903 C C . LEU A 1 114 ? 13.454 -8.418 2.661 1.00 49.78 114 LEU A C 1
ATOM 905 O O . LEU A 1 114 ? 12.690 -7.471 2.852 1.00 49.78 114 LEU A O 1
ATOM 909 N N . ILE A 1 115 ? 13.254 -9.623 3.201 1.00 53.03 115 ILE A N 1
ATOM 910 C CA . ILE A 1 115 ? 12.093 -9.978 4.031 1.00 53.03 115 ILE A CA 1
ATOM 911 C C . ILE A 1 115 ? 12.429 -9.760 5.508 1.00 53.03 115 ILE A C 1
ATOM 913 O O . ILE A 1 115 ? 13.402 -10.312 6.024 1.00 53.03 115 ILE A O 1
ATOM 917 N N . ARG A 1 116 ? 11.584 -9.011 6.229 1.00 53.75 116 ARG A N 1
ATOM 918 C CA . ARG A 1 116 ? 11.700 -8.847 7.688 1.00 53.75 116 ARG A CA 1
ATOM 919 C C . ARG A 1 116 ? 10.539 -9.529 8.406 1.00 53.75 116 ARG A C 1
ATOM 921 O O . ARG A 1 116 ? 9.377 -9.219 8.158 1.00 53.75 116 ARG A O 1
ATOM 928 N N . MET A 1 117 ? 10.857 -10.422 9.345 1.00 50.19 117 MET A N 1
ATOM 929 C CA . MET A 1 117 ? 9.875 -11.103 10.196 1.00 50.19 117 MET A CA 1
ATOM 930 C C . MET A 1 117 ? 9.872 -10.520 11.612 1.00 50.19 117 MET A C 1
ATOM 932 O O . MET A 1 117 ? 10.923 -10.393 12.236 1.00 50.19 117 MET A O 1
ATOM 936 N N . LYS A 1 118 ? 8.686 -10.198 12.141 1.00 49.22 118 LYS A N 1
ATOM 937 C CA . LYS A 1 118 ? 8.482 -9.814 13.548 1.00 49.22 118 LYS A CA 1
ATOM 938 C C . LYS A 1 118 ? 7.174 -10.421 14.066 1.00 49.22 118 LYS A C 1
ATOM 940 O O . LYS A 1 118 ? 6.208 -10.533 13.317 1.00 49.22 118 LYS A O 1
ATOM 945 N N . LYS A 1 119 ? 7.140 -10.799 15.347 1.00 44.44 119 LYS A N 1
ATOM 946 C CA . LYS A 1 119 ? 5.926 -11.236 16.057 1.00 44.44 119 LYS A CA 1
ATOM 947 C C . LYS A 1 119 ? 5.428 -10.086 16.938 1.00 44.44 119 LYS A C 1
ATOM 949 O O . LYS A 1 119 ? 6.216 -9.564 17.723 1.00 44.44 119 LYS A O 1
ATOM 954 N N . LYS A 1 120 ? 4.152 -9.704 16.823 1.00 48.44 120 LYS A N 1
ATOM 955 C CA . LYS A 1 120 ? 3.494 -8.734 17.716 1.00 48.44 120 LYS A CA 1
ATOM 956 C C . LYS A 1 120 ? 2.009 -9.100 17.854 1.00 48.44 120 LYS A C 1
ATOM 958 O O . LYS A 1 120 ? 1.304 -9.122 16.856 1.00 48.44 120 LYS A O 1
ATOM 963 N N . GLY A 1 121 ? 1.539 -9.373 19.074 1.00 59.38 121 GLY A N 1
ATOM 964 C CA . GLY A 1 121 ? 0.110 -9.594 19.356 1.00 59.38 121 GLY A CA 1
ATOM 965 C C . GLY A 1 121 ? -0.506 -10.869 18.746 1.00 59.38 121 GLY A C 1
ATOM 966 O O . GLY A 1 121 ? 0.138 -11.919 18.728 1.00 59.38 121 GLY A O 1
ATOM 967 N N . TYR A 1 122 ? -1.765 -10.754 18.292 1.00 61.88 122 TYR A N 1
ATOM 968 C CA . TYR A 1 122 ? -2.675 -11.839 17.863 1.00 61.88 122 TYR A CA 1
ATOM 969 C C . TYR A 1 122 ? -2.379 -12.440 16.472 1.00 61.88 122 TYR A C 1
ATOM 971 O O . TYR A 1 122 ? -2.949 -13.463 16.107 1.00 61.88 122 TYR A O 1
ATOM 979 N N . TYR A 1 123 ? -1.476 -11.848 15.689 1.00 63.97 123 TYR A N 1
ATOM 980 C CA . TYR A 1 123 ? -1.178 -12.285 14.323 1.00 63.97 123 TYR A CA 1
ATOM 981 C C . TYR A 1 123 ? 0.327 -12.438 14.082 1.00 63.97 123 TYR A C 1
ATOM 983 O O . TYR A 1 123 ? 1.180 -11.891 14.792 1.00 63.97 123 TYR A O 1
ATOM 991 N N . ARG A 1 124 ? 0.671 -13.183 13.027 1.00 74.31 124 ARG A N 1
ATOM 992 C CA . ARG A 1 124 ? 2.016 -13.163 12.435 1.00 74.31 124 ARG A CA 1
ATOM 993 C C . ARG A 1 124 ? 2.056 -12.100 11.341 1.00 74.31 124 ARG A C 1
ATOM 995 O O . ARG A 1 124 ? 1.060 -11.900 10.657 1.00 74.31 124 ARG A O 1
ATOM 1002 N N . HIS A 1 125 ? 3.202 -11.445 11.180 1.00 77.88 125 HIS A N 1
ATOM 1003 C CA . HIS A 1 125 ? 3.399 -10.377 10.204 1.00 77.88 125 HIS A CA 1
ATOM 1004 C C . HIS A 1 125 ? 4.673 -10.611 9.372 1.00 77.88 125 HIS A C 1
ATOM 1006 O O . HIS A 1 125 ? 5.723 -10.990 9.914 1.00 77.88 125 HIS A O 1
ATOM 1012 N N . LYS A 1 126 ? 4.577 -10.389 8.057 1.00 80.25 126 LYS A N 1
ATOM 1013 C CA . LYS A 1 126 ? 5.712 -10.299 7.124 1.00 80.25 126 LYS A CA 1
ATOM 1014 C C . LYS A 1 126 ? 5.629 -8.975 6.370 1.00 80.25 126 LYS A C 1
ATOM 1016 O O . LYS A 1 126 ? 4.570 -8.676 5.835 1.00 80.25 126 LYS A O 1
ATOM 1021 N N . GLN A 1 127 ? 6.742 -8.253 6.279 1.00 81.88 127 GLN A N 1
ATOM 1022 C CA . GLN A 1 127 ? 6.836 -7.011 5.512 1.00 81.88 127 GLN A CA 1
ATOM 1023 C C . GLN A 1 127 ? 7.761 -7.182 4.317 1.00 81.88 127 GLN A C 1
ATOM 1025 O O . GLN A 1 127 ? 8.846 -7.763 4.447 1.00 81.88 127 GLN A O 1
ATOM 1030 N N . PHE A 1 128 ? 7.339 -6.606 3.199 1.00 81.31 128 PHE A N 1
ATOM 1031 C CA . PHE A 1 128 ? 8.055 -6.593 1.942 1.00 81.31 128 PHE A CA 1
ATOM 1032 C C . PHE A 1 128 ? 8.304 -5.148 1.508 1.00 81.31 128 PHE A C 1
ATOM 1034 O O . PHE A 1 128 ? 7.377 -4.348 1.373 1.00 81.31 128 PHE A O 1
ATOM 1041 N N . ASN A 1 129 ? 9.577 -4.805 1.319 1.00 77.00 129 ASN A N 1
ATOM 1042 C CA . ASN A 1 129 ? 9.986 -3.453 0.951 1.00 77.00 129 ASN A CA 1
ATOM 1043 C C . ASN A 1 129 ? 10.107 -3.346 -0.566 1.00 77.00 129 ASN A C 1
ATOM 1045 O O . ASN A 1 129 ? 10.772 -4.186 -1.166 1.00 77.00 129 ASN A O 1
ATOM 1049 N N . GLY A 1 130 ? 9.541 -2.293 -1.143 1.00 80.62 130 GLY A N 1
ATOM 1050 C CA . GLY A 1 130 ? 9.620 -1.999 -2.569 1.00 80.62 130 GLY A CA 1
ATOM 1051 C C . GLY A 1 130 ? 8.429 -1.167 -3.024 1.00 80.62 130 GLY A C 1
ATOM 1052 O O . GLY A 1 130 ? 7.464 -0.997 -2.273 1.00 80.62 130 GLY A O 1
ATOM 1053 N N . GLU A 1 131 ? 8.539 -0.660 -4.246 1.00 86.56 131 GLU A N 1
ATOM 1054 C CA . GLU A 1 131 ? 7.449 -0.037 -4.986 1.00 86.56 131 GLU A CA 1
ATOM 1055 C C . GLU A 1 131 ? 7.172 -0.870 -6.237 1.00 86.56 131 GLU A C 1
ATOM 1057 O O . GLU A 1 131 ? 8.094 -1.251 -6.964 1.00 86.56 131 GLU A O 1
ATOM 1062 N N . TYR A 1 132 ? 5.903 -1.186 -6.457 1.00 92.81 132 TYR A N 1
ATOM 1063 C CA . TYR A 1 132 ? 5.455 -2.143 -7.458 1.00 92.81 132 TYR A CA 1
ATOM 1064 C C . TYR A 1 132 ? 4.348 -1.522 -8.305 1.00 92.81 132 TYR A C 1
ATOM 1066 O O . TYR A 1 132 ? 3.455 -0.875 -7.772 1.00 92.81 132 TYR A O 1
ATOM 1074 N N . ALA A 1 133 ? 4.368 -1.759 -9.613 1.00 93.75 133 ALA A N 1
ATOM 1075 C CA . ALA A 1 133 ? 3.270 -1.405 -10.513 1.00 93.75 133 ALA A CA 1
ATOM 1076 C C . ALA A 1 133 ? 2.042 -2.305 -10.317 1.00 93.75 133 ALA A C 1
ATOM 1078 O O . ALA A 1 133 ? 0.938 -1.971 -10.737 1.00 93.75 133 ALA A O 1
ATOM 1079 N N . ASN A 1 134 ? 2.248 -3.507 -9.770 1.00 95.56 134 ASN A N 1
ATOM 1080 C CA . ASN A 1 134 ? 1.186 -4.476 -9.548 1.00 95.56 134 ASN A CA 1
ATOM 1081 C C . ASN A 1 134 ? 1.634 -5.584 -8.587 1.00 95.56 134 ASN A C 1
ATOM 1083 O O . ASN A 1 134 ? 2.825 -5.767 -8.326 1.00 95.56 134 ASN A O 1
ATOM 1087 N N . LEU A 1 135 ? 0.672 -6.378 -8.128 1.00 96.31 135 LEU A N 1
ATOM 1088 C CA . LEU A 1 135 ? 0.899 -7.644 -7.441 1.00 96.31 135 LEU A CA 1
ATOM 1089 C C . LEU A 1 135 ? 0.096 -8.729 -8.164 1.00 96.31 135 LEU A C 1
ATOM 1091 O O . LEU A 1 135 ? -1.085 -8.544 -8.454 1.00 96.31 135 LEU A O 1
ATOM 1095 N N . ILE A 1 136 ? 0.722 -9.867 -8.442 1.00 96.50 136 ILE A N 1
ATOM 1096 C CA . ILE A 1 136 ? 0.059 -11.024 -9.048 1.00 96.50 136 ILE A CA 1
ATOM 1097 C C . ILE A 1 136 ? -0.124 -12.100 -7.981 1.00 96.50 136 ILE A C 1
ATOM 1099 O O . ILE A 1 136 ? 0.837 -12.526 -7.346 1.00 96.50 136 ILE A O 1
ATOM 1103 N N . VAL A 1 137 ? -1.353 -12.567 -7.801 1.00 96.81 137 VAL A N 1
ATOM 1104 C CA . VAL A 1 137 ? -1.687 -13.740 -6.994 1.00 96.81 137 VAL A CA 1
ATOM 1105 C C . VAL A 1 137 ? -1.556 -14.972 -7.872 1.00 96.81 137 VAL A C 1
ATOM 1107 O O . VAL A 1 137 ? -2.246 -15.095 -8.883 1.00 96.81 137 VAL A O 1
ATOM 1110 N N . TYR A 1 138 ? -0.682 -15.888 -7.475 1.00 96.38 138 TYR A N 1
ATOM 1111 C CA . TYR A 1 138 ? -0.469 -17.149 -8.167 1.00 96.38 138 TYR A CA 1
ATOM 1112 C C . TYR A 1 138 ? -0.773 -18.322 -7.239 1.00 96.38 138 TYR A C 1
ATOM 1114 O O . TYR A 1 138 ? -0.162 -18.460 -6.179 1.00 96.38 138 TYR A O 1
ATOM 1122 N N . ASN A 1 139 ? -1.709 -19.174 -7.646 1.00 95.12 139 ASN A N 1
ATOM 1123 C CA . ASN A 1 139 ? -2.004 -20.441 -6.996 1.00 95.12 139 ASN A CA 1
ATOM 1124 C C . ASN A 1 139 ? -1.711 -21.584 -7.988 1.00 95.12 139 ASN A C 1
ATOM 1126 O O . ASN A 1 139 ? -2.500 -21.790 -8.911 1.00 95.12 139 ASN A O 1
ATOM 1130 N N . PRO A 1 140 ? -0.612 -22.337 -7.808 1.00 93.75 140 PRO A N 1
ATOM 1131 C CA . PRO A 1 140 ? -0.232 -23.428 -8.700 1.00 93.75 140 PRO A CA 1
ATOM 1132 C C . PRO A 1 140 ? -1.131 -24.661 -8.553 1.00 93.75 140 PRO A C 1
ATOM 1134 O O . PRO A 1 140 ? -1.181 -25.481 -9.461 1.00 93.75 140 PRO A O 1
ATOM 1137 N N . ILE A 1 141 ? -1.819 -24.826 -7.417 1.00 92.94 141 ILE A N 1
ATOM 1138 C CA . ILE A 1 141 ? -2.712 -25.972 -7.186 1.00 92.94 141 ILE A CA 1
ATOM 1139 C C . ILE A 1 141 ? -3.999 -25.801 -7.999 1.00 92.94 141 ILE A C 1
ATOM 1141 O O . ILE A 1 141 ? -4.517 -26.767 -8.553 1.00 92.94 141 ILE A O 1
ATOM 1145 N N . GLU A 1 142 ? -4.501 -24.569 -8.072 1.00 91.88 142 GLU A N 1
ATOM 1146 C CA . GLU A 1 142 ? -5.710 -24.205 -8.822 1.00 91.88 142 GLU A CA 1
ATOM 1147 C C . GLU A 1 142 ? -5.417 -23.742 -10.261 1.00 91.88 142 GLU A C 1
ATOM 1149 O O . GLU A 1 142 ? -6.352 -23.400 -10.978 1.00 91.88 142 GLU A O 1
ATOM 1154 N N . ASP A 1 143 ? -4.142 -23.692 -10.665 1.00 91.56 143 ASP A N 1
ATOM 1155 C CA . ASP A 1 143 ? -3.665 -23.082 -11.919 1.00 91.56 143 ASP A CA 1
ATOM 1156 C C . ASP A 1 143 ? -4.230 -21.666 -12.153 1.00 91.56 143 ASP A C 1
ATOM 1158 O O . ASP A 1 143 ? -4.653 -21.278 -13.243 1.00 91.56 143 ASP A O 1
ATOM 1162 N N . ARG A 1 144 ? -4.290 -20.876 -11.074 1.00 92.94 144 ARG A N 1
ATOM 1163 C CA . ARG A 1 144 ? -4.895 -19.543 -11.078 1.00 92.94 144 ARG A CA 1
ATOM 1164 C C . ARG A 1 144 ? -3.824 -18.466 -11.003 1.00 92.94 144 ARG A C 1
ATOM 1166 O O . ARG A 1 144 ? -3.054 -18.413 -10.044 1.00 92.94 144 ARG A O 1
ATOM 1173 N N . VAL A 1 145 ? -3.849 -17.551 -11.970 1.00 95.62 145 VAL A N 1
ATOM 1174 C CA . VAL A 1 145 ? -3.040 -16.326 -12.000 1.00 95.62 145 VAL A CA 1
ATOM 1175 C C . VAL A 1 145 ? -3.986 -15.128 -12.042 1.00 95.62 145 VAL A C 1
ATOM 1177 O O . VAL A 1 145 ? -4.825 -15.030 -12.934 1.00 95.62 145 VAL A O 1
ATOM 1180 N N . LEU A 1 146 ? -3.874 -14.218 -11.076 1.00 95.44 146 LEU A N 1
ATOM 1181 C CA . LEU A 1 146 ? -4.708 -13.020 -10.986 1.00 95.44 146 LEU A CA 1
ATOM 1182 C C . LEU A 1 146 ? -3.838 -11.795 -10.707 1.00 95.44 146 LEU A C 1
ATOM 1184 O O . LEU A 1 146 ? -3.174 -11.733 -9.679 1.00 95.44 146 LEU A O 1
ATOM 1188 N N . SER A 1 147 ? -3.885 -10.795 -11.581 1.00 95.12 147 SER A N 1
ATOM 1189 C CA . SER A 1 147 ? -3.362 -9.464 -11.266 1.00 95.12 147 SER A CA 1
ATOM 1190 C C . SER A 1 147 ? -4.339 -8.726 -10.347 1.00 95.12 147 SER A C 1
ATOM 1192 O O . SER A 1 147 ? -5.548 -8.773 -10.574 1.00 95.12 147 SER A O 1
ATOM 1194 N N . LEU A 1 148 ? -3.823 -8.075 -9.301 1.00 96.12 148 LEU A N 1
ATOM 1195 C CA . LEU A 1 148 ? -4.655 -7.360 -8.330 1.00 96.12 148 LEU A CA 1
ATOM 1196 C C . LEU A 1 148 ? -5.247 -6.060 -8.882 1.00 96.12 148 LEU A C 1
ATOM 1198 O O . LEU A 1 148 ? -6.333 -5.676 -8.460 1.00 96.12 148 LEU A O 1
ATOM 1202 N N . PHE A 1 149 ? -4.561 -5.404 -9.819 1.00 95.31 149 PHE A N 1
ATOM 1203 C CA . PHE A 1 149 ? -4.985 -4.122 -10.380 1.00 95.31 149 PHE A CA 1
ATOM 1204 C C . PHE A 1 149 ? -4.988 -4.153 -11.905 1.00 95.31 149 PHE A C 1
ATOM 1206 O O . PHE A 1 149 ? -4.086 -4.702 -12.531 1.00 95.31 149 PHE A O 1
ATOM 1213 N N . ASN A 1 150 ? -5.987 -3.519 -12.510 1.00 92.88 150 ASN A N 1
ATOM 1214 C CA . ASN A 1 150 ? -6.056 -3.248 -13.950 1.00 92.88 150 ASN A CA 1
ATOM 1215 C C . ASN A 1 150 ? -5.800 -1.767 -14.281 1.00 92.88 150 ASN A C 1
ATOM 1217 O O . ASN A 1 150 ? -5.918 -1.360 -15.434 1.00 92.88 150 ASN A O 1
ATOM 1221 N N . GLU A 1 151 ? -5.469 -0.971 -13.269 1.00 92.12 151 GLU A N 1
ATOM 1222 C CA . GLU A 1 151 ? -5.195 0.456 -13.364 1.00 92.12 151 GLU A CA 1
ATOM 1223 C C . GLU A 1 151 ? -3.711 0.758 -13.135 1.00 92.12 151 GLU A C 1
ATOM 1225 O O . GLU A 1 151 ? -2.945 -0.066 -12.627 1.00 92.12 151 GLU A O 1
ATOM 1230 N N . ARG A 1 152 ? -3.300 1.958 -13.541 1.00 91.38 152 ARG A N 1
ATOM 1231 C CA . ARG A 1 152 ? -1.937 2.453 -13.390 1.00 91.38 152 ARG A CA 1
ATOM 1232 C C . ARG A 1 152 ? -1.735 2.964 -11.967 1.00 91.38 152 ARG A C 1
ATOM 1234 O O . ARG A 1 152 ? -2.218 4.034 -11.617 1.00 91.38 152 ARG A O 1
ATOM 1241 N N . ILE A 1 153 ? -1.042 2.178 -11.154 1.00 94.12 153 ILE A N 1
ATOM 1242 C CA . ILE A 1 153 ? -0.953 2.398 -9.712 1.00 94.12 153 ILE A CA 1
ATOM 1243 C C . ILE A 1 153 ? 0.437 2.040 -9.202 1.00 94.12 153 ILE A C 1
ATOM 1245 O O . ILE A 1 153 ? 1.054 1.088 -9.680 1.00 94.12 153 ILE A O 1
ATOM 1249 N N . ILE A 1 154 ? 0.931 2.795 -8.224 1.00 95.38 154 ILE A N 1
ATOM 1250 C CA . ILE A 1 154 ? 2.109 2.401 -7.454 1.00 95.38 154 ILE A CA 1
ATOM 1251 C C . ILE A 1 154 ? 1.649 1.761 -6.149 1.00 95.38 154 ILE A C 1
ATOM 1253 O O . ILE A 1 154 ? 0.766 2.280 -5.472 1.00 95.38 154 ILE A O 1
ATOM 1257 N N . ILE A 1 155 ? 2.237 0.625 -5.801 1.00 95.69 155 ILE A N 1
ATOM 1258 C CA . ILE A 1 155 ? 1.966 -0.148 -4.591 1.00 95.69 155 ILE A CA 1
ATOM 1259 C C . ILE A 1 155 ? 3.237 -0.161 -3.763 1.00 95.69 155 ILE A C 1
ATOM 1261 O O . ILE A 1 155 ? 4.298 -0.477 -4.290 1.00 95.69 155 ILE A O 1
ATOM 1265 N N . GLY A 1 156 ? 3.153 0.057 -2.457 1.00 92.88 156 GLY A N 1
ATOM 1266 C CA . GLY A 1 156 ? 4.309 -0.212 -1.609 1.00 92.88 156 GLY A CA 1
ATOM 1267 C C . GLY A 1 156 ? 3.978 -0.436 -0.145 1.00 92.88 156 GLY A C 1
ATOM 1268 O O . GLY A 1 156 ? 2.823 -0.400 0.281 1.00 92.88 156 GLY A O 1
ATOM 1269 N N . ASN A 1 157 ? 5.033 -0.740 0.612 1.00 91.12 157 ASN A N 1
ATOM 1270 C CA . ASN A 1 157 ? 4.973 -1.261 1.982 1.00 91.12 157 ASN A CA 1
ATOM 1271 C C . ASN A 1 157 ? 3.963 -2.411 2.116 1.00 91.12 157 ASN A C 1
ATOM 1273 O O . ASN A 1 157 ? 3.041 -2.349 2.926 1.00 91.12 157 ASN A O 1
ATOM 1277 N N . VAL A 1 158 ? 4.129 -3.451 1.298 1.00 94.12 158 VAL A N 1
ATOM 1278 C CA . VAL A 1 158 ? 3.238 -4.611 1.340 1.00 94.12 158 VAL A CA 1
ATOM 1279 C C . VAL A 1 158 ? 3.510 -5.417 2.602 1.00 94.12 158 VAL A C 1
ATOM 1281 O O . VAL A 1 158 ? 4.643 -5.811 2.883 1.00 94.12 158 VAL A O 1
ATOM 1284 N N . GLU A 1 159 ? 2.458 -5.686 3.360 1.00 94.25 159 GLU A N 1
ATOM 1285 C CA . GLU A 1 159 ? 2.513 -6.406 4.622 1.00 94.25 159 GLU A CA 1
ATOM 1286 C C . GLU A 1 159 ? 1.467 -7.522 4.646 1.00 94.25 159 GLU A C 1
ATOM 1288 O O . GLU A 1 159 ? 0.295 -7.300 4.368 1.00 94.25 159 GLU A O 1
ATOM 1293 N N . ALA A 1 160 ? 1.882 -8.742 4.987 1.00 95.12 160 ALA A N 1
ATOM 1294 C CA . ALA A 1 160 ? 0.995 -9.894 5.115 1.00 95.12 160 ALA A CA 1
ATOM 1295 C C . ALA A 1 160 ? 0.695 -10.189 6.589 1.00 95.12 160 ALA A C 1
ATOM 1297 O O . ALA A 1 160 ? 1.617 -10.450 7.373 1.00 95.12 160 ALA A O 1
ATOM 1298 N N . TYR A 1 161 ? -0.591 -10.211 6.930 1.00 94.50 161 TYR A N 1
ATOM 1299 C CA . TYR A 1 161 ? -1.135 -10.472 8.258 1.00 94.50 161 TYR A CA 1
ATOM 1300 C C . TYR A 1 161 ? -1.919 -11.781 8.259 1.00 94.50 161 TYR A C 1
ATOM 1302 O O . TYR A 1 161 ? -2.845 -11.969 7.475 1.00 94.50 161 TYR A O 1
ATOM 1310 N N . TYR A 1 162 ? -1.542 -12.688 9.155 1.00 93.44 162 TYR A N 1
ATOM 1311 C CA . TYR A 1 162 ? -2.086 -14.043 9.208 1.00 93.44 162 TYR A CA 1
ATOM 1312 C C . TYR A 1 162 ? -3.099 -14.136 10.348 1.00 93.44 162 TYR A C 1
ATOM 1314 O O . TYR A 1 162 ? -2.703 -14.130 11.519 1.00 93.44 162 TYR A O 1
ATOM 1322 N N . PHE A 1 163 ? -4.381 -14.215 9.996 1.00 92.56 163 PHE A N 1
ATOM 1323 C CA . PHE A 1 163 ? -5.494 -14.485 10.903 1.00 92.56 163 PHE A CA 1
ATOM 1324 C C . PHE A 1 163 ? -5.869 -15.973 10.837 1.00 92.56 163 PHE A C 1
ATOM 1326 O O . PHE A 1 163 ? -5.404 -16.705 9.966 1.00 92.56 163 PHE A O 1
ATOM 1333 N N . LEU A 1 164 ? -6.687 -16.445 11.782 1.00 89.81 164 LEU A N 1
ATOM 1334 C CA . LEU A 1 164 ? -7.093 -17.857 11.831 1.00 89.81 164 LEU A CA 1
ATOM 1335 C C . LEU A 1 164 ? -7.916 -18.285 10.607 1.00 89.81 164 LEU A C 1
ATOM 1337 O O . LEU A 1 164 ? -7.822 -19.429 10.178 1.00 89.81 164 LEU A O 1
ATOM 1341 N N . ASP A 1 165 ? -8.729 -17.376 10.076 1.00 92.50 165 ASP A N 1
ATOM 1342 C CA . ASP A 1 165 ? -9.708 -17.618 9.016 1.00 92.50 165 ASP A CA 1
ATOM 1343 C C . ASP A 1 165 ? -9.337 -16.952 7.679 1.00 92.50 165 ASP A C 1
ATOM 1345 O O . ASP A 1 165 ? -10.057 -17.113 6.694 1.00 92.50 165 ASP A O 1
ATOM 1349 N N . ASP A 1 166 ? -8.255 -16.167 7.638 1.00 95.12 166 ASP A N 1
ATOM 1350 C CA . ASP A 1 166 ? -7.863 -15.401 6.454 1.00 95.12 166 ASP A CA 1
ATOM 1351 C C . ASP A 1 166 ? -6.400 -14.937 6.509 1.00 95.12 166 ASP A C 1
ATOM 1353 O O . ASP A 1 166 ? -5.797 -14.816 7.578 1.00 95.12 166 ASP A O 1
ATOM 1357 N N . ILE A 1 167 ? -5.848 -14.593 5.350 1.00 95.81 167 ILE A N 1
ATOM 1358 C CA . ILE A 1 167 ? -4.591 -13.860 5.236 1.00 95.81 167 ILE A CA 1
ATOM 1359 C C . ILE A 1 167 ? -4.902 -12.529 4.561 1.00 95.81 167 ILE A C 1
ATOM 1361 O O . ILE A 1 167 ? -5.426 -12.496 3.449 1.00 95.81 167 ILE A O 1
ATOM 1365 N N . LEU A 1 168 ? -4.570 -11.431 5.235 1.00 97.25 168 LEU A N 1
ATOM 1366 C CA . LEU A 1 168 ? -4.755 -10.087 4.701 1.00 97.25 16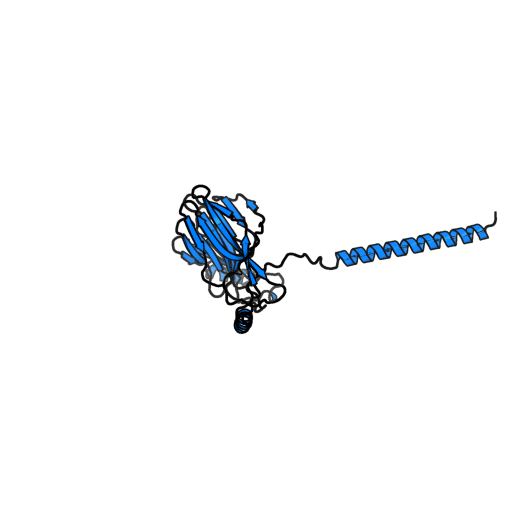8 LEU A CA 1
ATOM 1367 C C . LEU A 1 168 ? -3.427 -9.547 4.185 1.00 97.25 168 LEU A C 1
ATOM 1369 O O . LEU A 1 168 ? -2.432 -9.573 4.911 1.00 97.25 168 LEU A O 1
ATOM 1373 N N . LEU A 1 169 ? -3.417 -9.024 2.962 1.00 97.31 169 LEU A N 1
ATOM 1374 C CA . LEU A 1 169 ? -2.347 -8.143 2.505 1.00 97.31 169 LEU A CA 1
ATOM 1375 C C . LEU A 1 169 ? -2.782 -6.701 2.728 1.00 97.31 169 LEU A C 1
ATOM 1377 O O . LEU A 1 169 ? -3.855 -6.299 2.282 1.00 97.31 169 LEU A O 1
ATOM 1381 N N . ILE A 1 170 ? -1.941 -5.941 3.413 1.00 97.25 170 ILE A N 1
ATOM 1382 C CA . ILE A 1 170 ? -2.125 -4.522 3.670 1.00 97.25 170 ILE A CA 1
ATOM 1383 C C . ILE A 1 170 ? -1.014 -3.772 2.949 1.00 97.25 170 ILE A C 1
ATOM 1385 O O . ILE A 1 170 ? 0.153 -4.132 3.084 1.00 97.25 170 ILE A O 1
ATOM 1389 N N . PHE A 1 171 ? -1.358 -2.769 2.153 1.00 96.88 171 PHE A N 1
ATOM 1390 C CA . PHE A 1 171 ? -0.379 -2.010 1.377 1.00 96.88 171 PHE A CA 1
ATOM 1391 C C . PHE A 1 171 ? -0.901 -0.619 1.038 1.00 96.88 171 PHE A C 1
ATOM 1393 O O . PHE A 1 171 ? -2.111 -0.394 0.993 1.00 96.88 171 PHE A O 1
ATOM 1400 N N . TYR A 1 172 ? 0.009 0.318 0.790 1.00 96.25 172 TYR A N 1
ATOM 1401 C CA . TYR A 1 172 ? -0.363 1.647 0.316 1.00 96.25 172 TYR A CA 1
ATOM 1402 C C . TYR A 1 172 ? -0.404 1.682 -1.199 1.00 96.25 172 TYR A C 1
ATOM 1404 O O . TYR A 1 172 ? 0.365 0.973 -1.853 1.00 96.25 172 TYR A O 1
ATOM 1412 N N . THR A 1 173 ? -1.261 2.545 -1.734 1.00 95.94 173 THR A N 1
ATOM 1413 C CA . THR A 1 173 ? -1.295 2.837 -3.163 1.00 95.94 173 THR A CA 1
ATOM 1414 C C . THR A 1 173 ? -1.352 4.320 -3.456 1.00 95.94 173 THR A C 1
ATOM 1416 O O . THR A 1 173 ? -2.092 5.028 -2.777 1.00 95.94 173 THR A O 1
ATOM 1419 N N . ALA A 1 174 ? -0.687 4.749 -4.525 1.00 94.50 174 ALA A N 1
ATOM 1420 C CA . ALA A 1 174 ? -0.853 6.075 -5.117 1.00 94.50 174 ALA A CA 1
ATOM 1421 C C . ALA A 1 174 ? -1.203 5.943 -6.608 1.00 94.50 174 ALA A C 1
ATOM 1423 O O . ALA A 1 174 ? -0.676 5.072 -7.303 1.00 94.50 174 ALA A O 1
ATOM 1424 N N . LEU A 1 175 ? -2.140 6.770 -7.078 1.00 93.25 175 LEU A N 1
ATOM 1425 C CA . LEU A 1 175 ? -2.694 6.682 -8.437 1.00 93.25 175 LEU A CA 1
ATOM 1426 C C . LEU A 1 175 ? -2.337 7.889 -9.309 1.00 93.25 175 LEU A C 1
ATOM 1428 O O . LEU A 1 175 ? -2.523 7.831 -10.518 1.00 93.25 175 LEU A O 1
ATOM 1432 N N . LYS A 1 176 ? -1.910 9.003 -8.707 1.00 92.62 176 LYS A N 1
ATOM 1433 C CA . LYS A 1 176 ? -1.717 10.287 -9.388 1.00 92.62 176 LYS A CA 1
ATOM 1434 C C . LYS A 1 176 ? -0.510 11.008 -8.816 1.00 92.62 176 LYS A C 1
ATOM 1436 O O . LYS A 1 176 ? -0.270 10.906 -7.617 1.00 92.62 176 LYS A O 1
ATOM 1441 N N . ASP A 1 177 ? 0.152 11.778 -9.670 1.00 91.81 177 ASP A N 1
ATOM 1442 C CA . ASP A 1 177 ? 1.200 12.730 -9.299 1.00 91.81 177 ASP A CA 1
ATOM 1443 C C . ASP A 1 177 ? 0.524 13.972 -8.696 1.00 91.81 177 ASP A C 1
ATOM 1445 O O . ASP A 1 177 ? 0.085 14.895 -9.384 1.00 91.81 177 ASP A O 1
ATOM 1449 N N . THR A 1 178 ? 0.314 13.924 -7.387 1.00 89.69 178 THR A N 1
ATOM 1450 C CA . THR A 1 178 ? -0.353 14.968 -6.603 1.00 89.69 178 THR A CA 1
ATOM 1451 C C . THR A 1 178 ? 0.606 16.042 -6.116 1.00 89.69 178 THR A C 1
ATOM 1453 O O . THR A 1 178 ? 0.169 17.160 -5.836 1.00 89.69 178 THR A O 1
ATOM 1456 N N . ASN A 1 179 ? 1.898 15.726 -6.017 1.00 87.19 179 ASN A N 1
ATOM 1457 C CA . ASN A 1 179 ? 2.932 16.687 -5.646 1.00 87.19 179 ASN A CA 1
ATOM 1458 C C . ASN A 1 179 ? 3.515 17.433 -6.871 1.00 87.19 179 ASN A C 1
ATOM 1460 O O . ASN A 1 179 ? 4.231 18.424 -6.701 1.00 87.19 179 ASN A O 1
ATOM 1464 N N . THR A 1 180 ? 3.139 17.023 -8.087 1.00 89.69 180 THR A N 1
ATOM 1465 C CA . THR A 1 180 ? 3.531 17.580 -9.391 1.00 89.69 180 THR A CA 1
ATOM 1466 C C . THR A 1 180 ? 5.033 17.507 -9.681 1.00 89.69 180 THR A C 1
ATOM 1468 O O . THR A 1 180 ? 5.592 18.398 -10.326 1.00 89.69 180 THR A O 1
ATOM 1471 N N . ASP A 1 181 ? 5.712 16.465 -9.198 1.00 86.88 181 ASP A N 1
ATOM 1472 C CA . ASP A 1 181 ? 7.151 16.263 -9.409 1.00 86.88 181 ASP A CA 1
ATOM 1473 C C . ASP A 1 181 ? 7.494 15.456 -10.681 1.00 86.88 181 ASP A C 1
ATOM 1475 O O . ASP A 1 181 ? 8.672 15.298 -11.036 1.00 86.88 181 ASP A O 1
ATOM 1479 N N . GLY A 1 182 ? 6.470 15.019 -11.420 1.00 88.62 182 GLY A N 1
ATOM 1480 C CA . GLY A 1 182 ? 6.577 14.248 -12.653 1.00 88.62 182 GLY A CA 1
ATOM 1481 C C . GLY A 1 182 ? 6.663 12.736 -12.435 1.00 88.62 182 GLY A C 1
ATOM 1482 O O . GLY A 1 182 ? 6.879 12.004 -13.415 1.00 88.62 182 GLY A O 1
ATOM 1483 N N . VAL A 1 183 ? 6.515 12.260 -11.198 1.00 90.81 183 VAL A N 1
ATOM 1484 C CA . VAL A 1 183 ? 6.548 10.854 -10.793 1.00 90.81 183 VAL A CA 1
ATOM 1485 C C . VAL A 1 183 ? 5.364 10.563 -9.866 1.00 90.81 183 VAL A C 1
ATOM 1487 O O . VAL A 1 183 ? 5.011 11.362 -9.021 1.00 90.81 183 VAL A O 1
ATOM 1490 N N . ILE A 1 184 ? 4.747 9.396 -10.033 1.00 92.75 184 ILE A N 1
ATOM 1491 C CA . ILE A 1 184 ? 3.752 8.846 -9.116 1.00 92.75 184 ILE A CA 1
ATOM 1492 C C . ILE A 1 184 ? 4.475 7.875 -8.184 1.00 92.75 184 ILE A C 1
ATOM 1494 O O . ILE A 1 184 ? 4.910 6.801 -8.625 1.00 92.75 184 ILE A O 1
ATOM 1498 N N . ASP A 1 185 ? 4.612 8.240 -6.914 1.00 91.81 185 ASP A N 1
ATOM 1499 C CA . ASP A 1 185 ? 5.236 7.413 -5.878 1.00 91.81 185 ASP A CA 1
ATOM 1500 C C . ASP A 1 185 ? 4.486 7.486 -4.530 1.00 91.81 185 ASP A C 1
ATOM 1502 O O . ASP A 1 185 ? 3.398 8.048 -4.421 1.00 91.81 185 ASP A O 1
ATOM 1506 N N . LEU A 1 186 ? 5.000 6.841 -3.475 1.00 90.88 186 LEU A N 1
ATOM 1507 C CA . LEU A 1 186 ? 4.319 6.833 -2.169 1.00 90.88 186 LEU A CA 1
ATOM 1508 C C . LEU A 1 186 ? 4.397 8.163 -1.394 1.00 90.88 186 LEU A C 1
ATOM 1510 O O . LEU A 1 186 ? 3.895 8.231 -0.263 1.00 90.88 186 LEU A O 1
ATOM 1514 N N . SER A 1 187 ? 5.031 9.187 -1.960 1.00 88.62 187 SER A N 1
ATOM 1515 C CA . SER A 1 187 ? 5.002 10.571 -1.478 1.00 88.62 187 SER A CA 1
ATOM 1516 C C . SER A 1 187 ? 3.717 11.285 -1.900 1.00 88.62 187 SER A C 1
ATOM 1518 O O . SER A 1 187 ? 3.341 12.261 -1.255 1.00 88.62 187 SER A O 1
ATOM 1520 N N . ASP A 1 188 ? 3.023 10.781 -2.922 1.00 90.62 188 ASP A N 1
ATOM 1521 C CA . ASP A 1 188 ? 1.721 11.281 -3.351 1.00 90.62 188 ASP A CA 1
ATOM 1522 C C . ASP A 1 188 ? 0.588 10.937 -2.380 1.00 90.62 188 ASP A C 1
ATOM 1524 O O . ASP A 1 188 ? 0.737 10.148 -1.432 1.00 90.62 188 ASP A O 1
ATOM 1528 N N . LEU A 1 189 ? -0.589 11.519 -2.639 1.00 91.56 189 LEU A N 1
ATOM 1529 C CA . LEU A 1 189 ? -1.833 11.176 -1.965 1.00 91.56 189 LEU A CA 1
ATOM 1530 C C . LEU A 1 189 ? -2.084 9.670 -2.090 1.00 91.56 189 LEU A C 1
ATOM 1532 O O . LEU A 1 189 ? -2.490 9.152 -3.134 1.00 91.56 189 LEU A O 1
ATOM 1536 N N . ARG A 1 190 ? -1.838 8.973 -0.982 1.00 93.06 190 ARG A N 1
ATOM 1537 C CA . ARG A 1 190 ? -1.909 7.522 -0.894 1.00 93.06 190 ARG A CA 1
ATOM 1538 C C . ARG A 1 190 ? -3.086 7.055 -0.057 1.00 93.06 190 ARG A C 1
ATOM 1540 O O . ARG A 1 190 ? -3.389 7.614 1.000 1.00 93.06 190 ARG A O 1
ATOM 1547 N N . ASN A 1 191 ? -3.666 5.955 -0.511 1.00 95.69 191 ASN A N 1
ATOM 1548 C CA . ASN A 1 191 ? -4.694 5.196 0.187 1.00 95.69 191 ASN A CA 1
ATOM 1549 C C . ASN A 1 191 ? -4.086 3.949 0.827 1.00 95.69 191 ASN A C 1
ATOM 1551 O O . ASN A 1 191 ? -3.028 3.473 0.410 1.00 95.69 191 ASN A O 1
ATOM 1555 N N . LEU A 1 192 ? -4.772 3.398 1.821 1.00 97.62 192 LEU A N 1
ATOM 1556 C CA . LEU A 1 192 ? -4.466 2.096 2.398 1.00 97.62 192 LEU A CA 1
ATOM 1557 C C . LEU A 1 192 ? -5.386 1.048 1.780 1.00 97.62 192 LEU A C 1
ATOM 1559 O O . LEU A 1 192 ? -6.585 1.261 1.680 1.00 97.62 192 LEU A O 1
ATOM 1563 N N . ASN A 1 193 ? -4.853 -0.102 1.405 1.00 97.56 193 ASN A N 1
ATOM 1564 C CA . ASN A 1 193 ? -5.625 -1.177 0.798 1.00 97.56 193 ASN A CA 1
ATOM 1565 C C . ASN A 1 193 ? -5.553 -2.420 1.662 1.00 97.56 193 ASN A C 1
ATOM 1567 O O . ASN A 1 193 ? -4.512 -2.720 2.245 1.00 97.56 193 ASN A O 1
ATOM 1571 N N . VAL A 1 194 ? -6.662 -3.151 1.705 1.00 97.88 194 VAL A N 1
ATOM 1572 C CA . VAL A 1 194 ? -6.779 -4.431 2.396 1.00 97.88 194 VAL A CA 1
ATOM 1573 C C . VAL A 1 194 ? -7.272 -5.469 1.405 1.00 97.88 194 VAL A C 1
ATOM 1575 O O . VAL A 1 194 ? -8.439 -5.456 1.024 1.00 97.88 194 VAL A O 1
ATOM 1578 N N . TYR A 1 195 ? -6.386 -6.371 0.996 1.00 97.62 195 TYR A N 1
ATOM 1579 C CA . TYR A 1 195 ? -6.731 -7.516 0.162 1.00 97.62 195 TYR A CA 1
ATOM 1580 C C . TYR A 1 195 ? -6.934 -8.760 1.025 1.00 97.62 195 TYR A C 1
ATOM 1582 O O . TYR A 1 195 ? -6.044 -9.130 1.794 1.00 97.62 195 TYR A O 1
ATOM 1590 N N . SER A 1 196 ? -8.088 -9.410 0.895 1.00 97.00 196 SER A N 1
ATOM 1591 C CA . SER A 1 196 ? -8.364 -10.702 1.532 1.00 97.00 196 SER A CA 1
ATOM 1592 C C . SER A 1 196 ? -7.999 -11.839 0.584 1.00 97.00 196 SER A C 1
ATOM 1594 O O . SER A 1 196 ? -8.550 -11.928 -0.512 1.00 97.00 196 SER A O 1
ATOM 1596 N N . LEU A 1 197 ? -7.113 -12.748 1.005 1.00 94.94 197 LEU A N 1
ATOM 1597 C CA . LEU A 1 197 ? -6.822 -13.949 0.215 1.00 94.94 197 LEU A CA 1
ATOM 1598 C C . LEU A 1 197 ? -8.022 -14.902 0.166 1.00 94.94 197 LEU A C 1
ATOM 1600 O O . LEU A 1 197 ? -8.190 -15.609 -0.825 1.00 94.94 197 LEU A O 1
ATOM 1604 N N . ASN A 1 198 ? -8.837 -14.953 1.224 1.00 93.19 198 ASN A N 1
ATOM 1605 C CA . ASN A 1 198 ? -10.003 -15.830 1.271 1.00 93.19 198 ASN A CA 1
ATOM 1606 C C . ASN A 1 198 ? -11.161 -15.310 0.404 1.00 93.19 198 ASN A C 1
ATOM 1608 O O . ASN A 1 198 ? -11.726 -16.069 -0.380 1.00 93.19 198 ASN A O 1
ATOM 1612 N N . ALA A 1 199 ? -11.505 -14.024 0.520 1.00 94.44 199 ALA A N 1
ATOM 1613 C CA . ALA A 1 199 ? -12.590 -13.424 -0.260 1.00 94.44 199 ALA A CA 1
ATOM 1614 C C . ALA A 1 199 ? -12.157 -13.031 -1.684 1.00 94.44 199 ALA A C 1
ATOM 1616 O O . ALA A 1 199 ? -12.990 -12.973 -2.586 1.00 94.44 199 ALA A O 1
ATOM 1617 N N . GLY A 1 200 ? -10.860 -12.805 -1.906 1.00 93.75 200 GLY A N 1
ATOM 1618 C CA . GLY A 1 200 ? -10.312 -12.427 -3.205 1.00 93.75 200 GLY A CA 1
ATOM 1619 C C . GLY A 1 200 ? -10.647 -10.996 -3.630 1.00 93.75 200 GLY A C 1
ATOM 1620 O O . GLY A 1 200 ? -10.558 -10.700 -4.820 1.00 93.75 200 GLY A O 1
ATOM 1621 N N . ASP A 1 201 ? -11.026 -10.123 -2.693 1.00 94.81 201 ASP A N 1
ATOM 1622 C CA . ASP A 1 201 ? -11.407 -8.730 -2.926 1.00 94.81 201 ASP A CA 1
ATOM 1623 C C . ASP A 1 201 ? -10.428 -7.735 -2.280 1.00 94.81 201 ASP A C 1
ATOM 1625 O O . ASP A 1 201 ? -9.774 -8.025 -1.273 1.00 94.81 201 ASP A O 1
ATOM 1629 N N . ILE A 1 202 ? -10.319 -6.548 -2.885 1.00 96.00 202 ILE A N 1
ATOM 1630 C CA . ILE A 1 202 ? -9.532 -5.416 -2.378 1.00 96.00 202 ILE A CA 1
ATOM 1631 C C . ILE A 1 202 ? -10.494 -4.381 -1.808 1.00 96.00 202 ILE A C 1
ATOM 1633 O O . ILE A 1 202 ? -11.452 -3.979 -2.467 1.00 96.00 202 ILE A O 1
ATOM 1637 N N . ARG A 1 203 ? -10.207 -3.914 -0.593 1.00 96.19 203 ARG A N 1
ATOM 1638 C CA . ARG A 1 203 ? -10.909 -2.798 0.043 1.00 96.19 203 ARG A CA 1
ATOM 1639 C C . ARG A 1 203 ? -9.981 -1.601 0.121 1.00 96.19 203 ARG A C 1
ATOM 1641 O O . ARG A 1 203 ? -8.938 -1.682 0.767 1.00 96.19 203 ARG A O 1
ATOM 1648 N N . VAL A 1 204 ? -10.380 -0.505 -0.515 1.00 95.44 204 VAL A N 1
ATOM 1649 C CA . VAL A 1 204 ? -9.654 0.767 -0.474 1.00 95.44 204 VAL A CA 1
ATOM 1650 C C . VAL A 1 204 ? -10.127 1.565 0.738 1.00 95.44 204 VAL A C 1
ATOM 1652 O O . VAL A 1 204 ? -11.322 1.772 0.939 1.00 95.44 204 VAL A O 1
ATOM 1655 N N . ILE A 1 205 ? -9.182 2.003 1.559 1.00 96.25 205 ILE A N 1
ATOM 1656 C CA . ILE A 1 205 ? -9.388 2.808 2.755 1.00 96.25 205 ILE A CA 1
ATOM 1657 C C . ILE A 1 205 ? -8.669 4.133 2.539 1.00 96.25 205 ILE A C 1
ATOM 1659 O O . ILE A 1 205 ? -7.441 4.218 2.555 1.00 96.25 205 ILE A O 1
ATOM 1663 N N . GLY A 1 206 ? -9.459 5.176 2.360 1.00 89.56 206 GLY A N 1
ATOM 1664 C CA . GLY A 1 206 ? -8.991 6.536 2.172 1.00 89.56 206 GLY A CA 1
ATOM 1665 C C . GLY A 1 206 ? -10.131 7.510 2.417 1.00 89.56 206 GLY A C 1
ATOM 1666 O O . GLY A 1 206 ? -11.286 7.109 2.588 1.00 89.56 206 GLY A O 1
ATOM 1667 N N . ASN A 1 207 ? -9.803 8.792 2.428 1.00 77.62 207 ASN A N 1
ATOM 1668 C CA . ASN A 1 207 ? -10.777 9.841 2.187 1.00 77.62 207 ASN A CA 1
ATOM 1669 C C . ASN A 1 207 ? -10.217 10.723 1.060 1.00 77.62 207 ASN A C 1
ATOM 1671 O O . ASN A 1 207 ? -9.010 10.743 0.838 1.00 77.62 207 ASN A O 1
ATOM 1675 N N . GLU A 1 208 ? -11.085 11.374 0.291 1.00 76.06 208 GLU A N 1
ATOM 1676 C CA . GLU A 1 208 ? -10.687 12.051 -0.957 1.00 76.06 208 GLU A CA 1
ATOM 1677 C C . GLU A 1 208 ? -9.690 13.204 -0.742 1.00 76.06 208 GLU A C 1
ATOM 1679 O O . GLU A 1 208 ? -9.056 13.660 -1.689 1.00 76.06 208 GLU A O 1
ATOM 1684 N N . GLU A 1 209 ? -9.541 13.666 0.500 1.00 83.62 209 GLU A N 1
ATOM 1685 C CA . GLU A 1 209 ? -8.815 14.886 0.839 1.00 83.62 209 GLU A CA 1
ATOM 1686 C C . GLU A 1 209 ? -7.492 14.634 1.567 1.00 83.62 209 GLU A C 1
ATOM 1688 O O . GLU A 1 209 ? -6.581 15.445 1.442 1.00 83.62 209 GLU A O 1
ATOM 1693 N N . ASN A 1 210 ? -7.374 13.568 2.360 1.00 89.81 210 ASN A N 1
ATOM 1694 C CA . ASN A 1 210 ? -6.302 13.383 3.338 1.00 89.81 210 ASN A CA 1
ATOM 1695 C C . ASN A 1 210 ? -5.498 12.120 3.050 1.00 89.81 210 ASN A C 1
ATOM 1697 O O . ASN A 1 210 ? -6.037 11.053 2.749 1.00 89.81 210 ASN A O 1
ATOM 1701 N N . GLN A 1 211 ? -4.187 12.233 3.220 1.00 90.81 211 GLN A N 1
ATOM 1702 C CA . GLN A 1 211 ? -3.256 11.147 2.957 1.00 90.81 211 GLN A CA 1
ATOM 1703 C C . GLN A 1 211 ? -3.243 10.159 4.121 1.00 90.81 211 GLN A C 1
ATOM 1705 O O . GLN A 1 211 ? -3.113 10.564 5.276 1.00 90.81 211 GLN A O 1
ATOM 1710 N N . VAL A 1 212 ? -3.304 8.852 3.847 1.00 94.94 212 VAL A N 1
ATOM 1711 C CA . VAL A 1 212 ? -3.093 7.856 4.908 1.00 94.94 212 VAL A CA 1
ATOM 1712 C C . VAL A 1 212 ? -1.606 7.785 5.253 1.00 94.94 212 VAL A C 1
ATOM 1714 O O . VAL A 1 212 ? -0.770 7.507 4.392 1.00 94.94 212 VAL A O 1
ATOM 1717 N N . THR A 1 213 ? -1.248 7.989 6.519 1.00 92.19 213 THR A N 1
ATOM 1718 C CA . THR A 1 213 ? 0.149 7.958 6.990 1.00 92.19 213 THR A CA 1
ATOM 1719 C C . THR A 1 213 ? 0.499 6.753 7.838 1.00 92.19 213 THR A C 1
ATOM 1721 O O . THR A 1 213 ? 1.677 6.415 7.962 1.00 92.19 213 THR A O 1
ATOM 1724 N N . GLY A 1 214 ? -0.500 6.076 8.392 1.00 93.88 214 GLY A N 1
ATOM 1725 C CA . GLY A 1 214 ? -0.272 4.934 9.256 1.00 93.88 214 GLY A CA 1
ATOM 1726 C C . GLY A 1 214 ? -1.537 4.145 9.527 1.00 93.88 214 GLY A C 1
ATOM 1727 O O . GLY A 1 214 ? -2.654 4.595 9.278 1.00 93.88 214 GLY A O 1
ATOM 1728 N N . TYR A 1 215 ? -1.356 2.951 10.075 1.00 96.50 215 TYR A N 1
ATOM 1729 C CA . TYR A 1 215 ? -2.458 2.146 10.570 1.00 96.50 215 TYR A CA 1
ATOM 1730 C C . TYR A 1 215 ? -2.007 1.214 11.694 1.00 96.50 215 TYR A C 1
ATOM 1732 O O . TYR A 1 215 ? -0.820 0.951 11.894 1.00 96.50 215 TYR A O 1
ATOM 1740 N N . SER A 1 216 ? -2.980 0.688 12.427 1.00 95.25 216 SER A N 1
ATOM 1741 C CA . SER A 1 216 ? -2.798 -0.424 13.354 1.00 95.25 216 SER A CA 1
ATOM 1742 C C . SER A 1 216 ? -4.077 -1.246 13.449 1.00 95.25 216 SER A C 1
ATOM 1744 O O . SER A 1 216 ? -5.175 -0.704 13.357 1.00 95.25 216 SER A O 1
ATOM 1746 N N . PHE A 1 217 ? -3.956 -2.557 13.642 1.00 95.38 217 PHE A N 1
ATOM 1747 C CA . PHE A 1 217 ? -5.118 -3.386 13.959 1.00 95.38 217 PHE A CA 1
ATOM 1748 C C . PHE A 1 217 ? -5.628 -3.083 15.365 1.00 95.38 217 PHE A C 1
ATOM 1750 O O . PHE A 1 217 ? -4.842 -2.986 16.311 1.00 95.38 217 PHE A O 1
ATOM 1757 N N . ILE A 1 218 ? -6.950 -3.004 15.497 1.00 94.19 218 ILE A N 1
ATOM 1758 C CA . ILE A 1 218 ? -7.613 -3.096 16.795 1.00 94.19 218 ILE A CA 1
ATOM 1759 C C . ILE A 1 218 ? -7.363 -4.506 17.334 1.00 94.19 218 ILE A C 1
ATOM 1761 O O . ILE A 1 218 ? -7.434 -5.492 16.597 1.00 94.19 218 ILE A O 1
ATOM 1765 N N . GLU A 1 219 ? -7.038 -4.605 18.621 1.00 88.38 219 GLU A N 1
ATOM 1766 C CA . GLU A 1 219 ? -6.685 -5.879 19.239 1.00 88.38 219 GLU A CA 1
ATOM 1767 C C . GLU A 1 219 ? -7.791 -6.929 19.044 1.00 88.38 219 GLU A C 1
ATOM 1769 O O . GLU A 1 219 ? -8.979 -6.643 19.199 1.00 88.38 219 GLU A O 1
ATOM 1774 N N . ASN A 1 220 ? -7.387 -8.149 18.674 1.00 87.38 220 ASN A N 1
ATOM 1775 C CA . ASN A 1 220 ? -8.280 -9.278 18.389 1.00 87.38 220 ASN A CA 1
ATOM 1776 C C . ASN A 1 220 ? -9.344 -8.994 17.305 1.00 87.38 220 ASN A C 1
ATOM 1778 O O . ASN A 1 220 ? -10.430 -9.568 17.336 1.00 87.38 220 ASN A O 1
ATOM 1782 N N . SER A 1 221 ? -9.047 -8.117 16.340 1.00 92.69 221 SER A N 1
ATOM 1783 C CA . SER A 1 221 ? -9.963 -7.755 15.256 1.00 92.69 221 SER A CA 1
ATOM 1784 C C . SER A 1 221 ? -9.237 -7.552 13.922 1.00 92.69 221 SER A C 1
ATOM 1786 O O . SER A 1 221 ? -8.041 -7.272 13.889 1.00 92.69 221 SER A O 1
ATOM 1788 N N . LYS A 1 222 ? -9.981 -7.673 12.812 1.00 95.12 222 LYS A N 1
ATOM 1789 C CA . LYS A 1 222 ? -9.545 -7.247 11.467 1.00 95.12 222 LYS A CA 1
ATOM 1790 C C . LYS A 1 222 ? -9.802 -5.753 11.212 1.00 95.12 222 LYS A C 1
ATOM 1792 O O . LYS A 1 222 ? -9.363 -5.223 10.197 1.00 95.12 222 LYS A O 1
ATOM 1797 N N . SER A 1 223 ? -10.512 -5.074 12.115 1.00 96.75 223 SER A N 1
ATOM 1798 C CA . SER A 1 223 ? -10.740 -3.627 12.058 1.00 96.75 223 SER A CA 1
ATOM 1799 C C . SER A 1 223 ? -9.465 -2.850 12.382 1.00 96.75 223 SER A C 1
ATOM 1801 O O . SER A 1 223 ? -8.623 -3.304 13.160 1.00 96.75 223 SER A O 1
ATOM 1803 N N . LEU A 1 224 ? -9.338 -1.658 11.802 1.00 97.38 224 LEU A N 1
ATOM 1804 C CA . LEU A 1 224 ? -8.121 -0.851 11.851 1.00 97.38 224 LEU A CA 1
ATOM 1805 C C . LEU A 1 224 ? -8.374 0.489 12.542 1.00 97.38 224 LEU A C 1
ATOM 1807 O O . LEU A 1 224 ? -9.445 1.075 12.402 1.00 97.38 224 LEU A O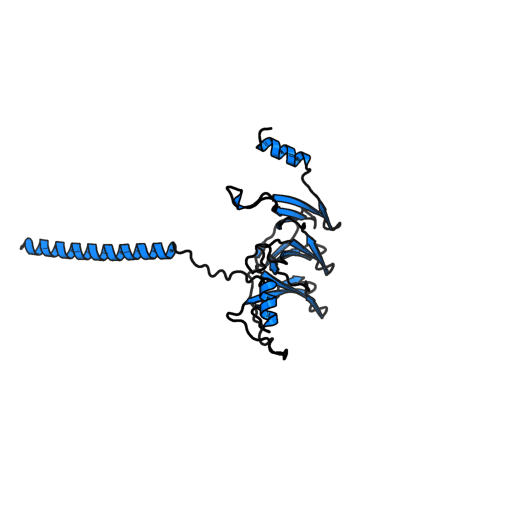 1
ATOM 1811 N N . LEU A 1 225 ? -7.366 0.997 13.241 1.00 97.56 225 LEU A N 1
ATOM 1812 C CA . LEU A 1 225 ? -7.179 2.424 13.470 1.00 97.56 225 LEU A CA 1
ATOM 1813 C C . LEU A 1 225 ? -6.290 2.947 12.347 1.00 97.56 225 LEU A C 1
ATOM 1815 O O . LEU A 1 225 ? -5.207 2.407 12.130 1.00 97.56 225 LEU A O 1
ATOM 1819 N N . VAL A 1 226 ? -6.754 3.965 11.636 1.00 97.44 226 VAL A N 1
ATOM 1820 C CA . VAL A 1 226 ? -6.106 4.522 10.448 1.00 97.44 226 VAL A CA 1
ATOM 1821 C C . VAL A 1 226 ? -5.778 5.981 10.721 1.00 97.44 226 VAL A C 1
ATOM 1823 O O . VAL A 1 226 ? -6.637 6.742 11.166 1.00 97.44 226 VAL A O 1
ATOM 1826 N N . GLU A 1 227 ? -4.522 6.342 10.500 1.00 95.62 227 GLU A N 1
ATOM 1827 C CA . GLU A 1 227 ? -3.988 7.684 10.683 1.00 95.62 227 GLU A CA 1
ATOM 1828 C C . GLU A 1 227 ? -3.987 8.417 9.341 1.00 95.62 227 GLU A C 1
ATOM 1830 O O . GLU A 1 227 ? -3.448 7.915 8.353 1.00 95.62 227 GLU A O 1
ATOM 1835 N N . PHE A 1 228 ? -4.583 9.603 9.331 1.00 94.38 228 PHE A N 1
ATOM 1836 C CA . PHE A 1 228 ? -4.656 10.506 8.195 1.00 94.38 228 PHE A CA 1
ATOM 1837 C C . PHE A 1 228 ? -3.879 11.779 8.505 1.00 94.38 228 PHE A C 1
ATOM 1839 O O . PHE A 1 228 ? -4.066 12.365 9.570 1.00 94.38 228 PHE A O 1
ATOM 1846 N N . GLU A 1 229 ? -3.062 12.233 7.567 1.00 91.56 229 GLU A N 1
ATOM 1847 C CA . GLU A 1 229 ? -2.456 13.559 7.590 1.00 91.56 229 GLU A CA 1
ATOM 1848 C C . GLU A 1 229 ? -3.393 14.573 6.933 1.00 91.56 229 GLU A C 1
ATOM 1850 O O . GLU A 1 229 ? -3.885 14.352 5.825 1.00 91.56 229 GLU A O 1
ATOM 1855 N N . LEU A 1 230 ? -3.682 15.662 7.646 1.00 89.94 230 LEU A N 1
ATOM 1856 C CA . LEU A 1 230 ? -4.704 16.627 7.259 1.00 89.94 230 LEU A CA 1
ATOM 1857 C C . LEU A 1 230 ? -4.192 17.590 6.184 1.00 89.94 230 LEU A C 1
ATOM 1859 O O . LEU A 1 230 ? -3.362 18.454 6.466 1.00 89.94 230 LEU A O 1
ATOM 1863 N N . SER A 1 231 ? -4.759 17.512 4.980 1.00 86.56 231 SER A N 1
ATOM 1864 C CA . SER A 1 231 ? -4.298 18.279 3.809 1.00 86.56 231 SER A CA 1
ATOM 1865 C C . SER A 1 231 ? -4.531 19.787 3.900 1.00 86.56 231 SER A C 1
ATOM 1867 O O . SER A 1 231 ? -3.860 20.569 3.224 1.00 86.56 231 SER A O 1
ATOM 1869 N N . GLN A 1 232 ? -5.447 20.223 4.768 1.00 86.38 232 GLN A N 1
ATOM 1870 C CA . GLN A 1 232 ? -5.686 21.642 5.049 1.00 86.38 232 GLN A CA 1
ATOM 1871 C C . GLN A 1 232 ? -4.468 22.347 5.672 1.00 86.38 232 GLN A C 1
ATOM 1873 O O . GLN A 1 232 ? -4.391 23.578 5.660 1.00 86.38 232 GLN A O 1
ATOM 1878 N N . TYR A 1 233 ? -3.520 21.580 6.211 1.00 84.50 233 TYR A N 1
ATOM 1879 C CA . TYR A 1 233 ? -2.291 22.081 6.801 1.00 84.50 233 TYR A CA 1
ATOM 1880 C C . TYR A 1 233 ? -1.099 21.731 5.914 1.00 84.50 233 TYR A C 1
ATOM 1882 O O . TYR A 1 233 ? -0.921 20.588 5.507 1.00 84.50 233 TYR A O 1
ATOM 1890 N N . LYS A 1 234 ? -0.250 22.720 5.633 1.00 78.62 234 LYS A N 1
ATOM 1891 C CA . LYS A 1 234 ? 0.991 22.496 4.882 1.00 78.62 234 LYS A CA 1
ATOM 1892 C C . LYS A 1 234 ? 2.129 22.232 5.855 1.00 78.62 234 LYS A C 1
ATOM 1894 O O . LYS A 1 234 ? 2.255 22.942 6.845 1.00 78.62 234 LYS A O 1
ATOM 1899 N N . GLU A 1 235 ? 2.995 21.273 5.545 1.00 71.88 235 GLU A N 1
ATOM 1900 C CA . GLU A 1 235 ? 4.111 20.896 6.423 1.00 71.88 235 GLU A CA 1
ATOM 1901 C C . GLU A 1 235 ? 5.015 22.088 6.791 1.00 71.88 235 GLU A C 1
ATOM 1903 O O . GLU A 1 235 ? 5.424 22.238 7.938 1.00 71.88 235 GLU A O 1
ATOM 1908 N N . ASN A 1 236 ? 5.240 23.013 5.853 1.00 77.00 236 ASN A N 1
ATOM 1909 C CA . ASN A 1 236 ? 6.043 24.219 6.080 1.00 77.00 236 ASN A CA 1
ATOM 1910 C C . ASN A 1 236 ? 5.419 25.247 7.048 1.00 77.00 236 ASN A C 1
ATOM 1912 O O . ASN A 1 236 ? 6.025 26.292 7.286 1.00 77.00 236 ASN A O 1
ATOM 1916 N N . GLN A 1 237 ? 4.218 24.990 7.575 1.00 82.06 237 GLN A N 1
ATOM 1917 C CA . GLN A 1 237 ? 3.569 25.818 8.594 1.00 82.06 237 GLN A CA 1
ATOM 1918 C C . GLN A 1 237 ? 4.026 25.476 10.019 1.00 82.06 237 GLN A C 1
ATOM 1920 O O . GLN A 1 237 ? 3.724 26.242 10.934 1.00 82.06 237 GLN A O 1
ATOM 1925 N N . PHE A 1 238 ? 4.731 24.359 10.226 1.00 83.94 238 PHE A N 1
ATOM 1926 C CA . PHE A 1 238 ? 5.092 23.860 11.554 1.00 83.94 238 PHE A CA 1
ATOM 1927 C C . PHE A 1 238 ? 6.606 23.902 11.785 1.00 83.94 238 PHE A C 1
ATOM 1929 O O . PHE A 1 238 ? 7.400 23.718 10.866 1.00 83.94 238 PHE A O 1
ATOM 1936 N N . GLU A 1 239 ? 7.017 24.142 13.037 1.00 76.25 239 GLU A N 1
ATOM 1937 C CA . GLU A 1 239 ? 8.437 24.144 13.438 1.00 76.25 239 GLU A CA 1
ATOM 1938 C C . GLU A 1 239 ? 9.094 22.762 13.293 1.00 76.25 239 GLU A C 1
ATOM 1940 O O . GLU A 1 239 ? 10.309 22.657 13.120 1.00 76.25 239 GLU A O 1
ATOM 1945 N N . TYR A 1 240 ? 8.283 21.705 13.354 1.00 74.75 240 TYR A N 1
ATOM 1946 C CA . TYR A 1 240 ? 8.698 20.317 13.198 1.00 74.75 240 TYR A CA 1
ATOM 1947 C C . TYR A 1 240 ? 8.013 19.699 11.981 1.00 74.75 240 TYR A C 1
ATOM 1949 O O . TYR A 1 240 ? 6.898 20.077 11.635 1.00 74.75 240 TYR A O 1
ATOM 1957 N N . ALA A 1 241 ? 8.691 18.734 11.360 1.00 69.25 241 ALA A N 1
ATOM 1958 C CA . ALA A 1 241 ? 8.172 18.000 10.211 1.00 69.25 241 ALA A CA 1
ATOM 1959 C C . ALA A 1 241 ? 6.860 17.261 10.536 1.00 69.25 241 ALA A C 1
ATOM 1961 O O . ALA A 1 241 ? 6.690 16.731 11.640 1.00 69.25 241 ALA A O 1
ATOM 1962 N N . GLY A 1 242 ? 5.990 17.167 9.530 1.00 71.06 242 GLY A N 1
ATOM 1963 C CA . GLY A 1 242 ? 4.669 16.541 9.584 1.00 71.06 242 GLY A CA 1
ATOM 1964 C C . GLY A 1 242 ? 3.511 17.515 9.830 1.00 71.06 242 GLY A C 1
ATOM 1965 O O . GLY A 1 242 ? 3.540 18.337 10.746 1.00 71.06 242 GLY A O 1
ATOM 1966 N N . ALA A 1 243 ? 2.450 17.380 9.032 1.00 81.38 243 ALA A N 1
ATOM 1967 C CA . ALA A 1 243 ? 1.193 18.078 9.277 1.00 81.38 243 ALA A CA 1
ATOM 1968 C C . ALA A 1 243 ? 0.370 17.391 10.397 1.00 81.38 243 ALA A C 1
ATOM 1970 O O . ALA A 1 243 ? 0.595 16.219 10.721 1.00 81.38 243 ALA A O 1
ATOM 1971 N N . PRO A 1 244 ? -0.582 18.109 11.029 1.00 90.12 244 PRO A N 1
ATOM 1972 C CA . PRO A 1 244 ? -1.512 17.551 11.998 1.00 90.12 244 PRO A CA 1
ATOM 1973 C C . PRO A 1 244 ? -2.246 16.325 11.466 1.00 90.12 244 PRO A C 1
ATOM 1975 O O . PRO A 1 244 ? -2.566 16.222 10.282 1.00 90.12 244 PRO A O 1
ATOM 1978 N N . LYS A 1 245 ? -2.547 15.402 12.378 1.00 91.56 245 LYS A N 1
ATOM 1979 C CA . LYS A 1 245 ? -3.092 14.089 12.046 1.00 91.56 245 LYS A CA 1
ATOM 1980 C C . LYS A 1 245 ? -4.447 13.859 12.688 1.00 91.56 245 LYS A C 1
ATOM 1982 O O . LYS A 1 245 ? -4.729 14.355 13.777 1.00 91.56 245 LYS A O 1
ATOM 1987 N N . LYS A 1 246 ? -5.254 13.034 12.032 1.00 92.88 246 LYS A N 1
ATOM 1988 C CA . LYS A 1 246 ? -6.539 12.537 12.518 1.00 92.88 246 LYS A CA 1
ATOM 1989 C C . LYS A 1 246 ? -6.523 11.014 12.530 1.00 92.88 246 LYS A C 1
ATOM 1991 O O . LYS A 1 246 ? -5.982 10.39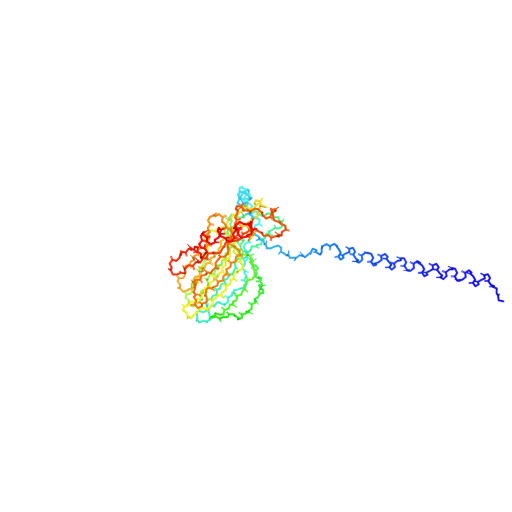1 11.624 1.00 92.88 246 LYS A O 1
ATOM 1996 N N . ILE A 1 247 ? -7.129 10.406 13.547 1.00 95.06 247 ILE A N 1
ATOM 1997 C CA . ILE A 1 247 ? -7.261 8.948 13.644 1.00 95.06 247 ILE A CA 1
ATOM 1998 C C . ILE A 1 247 ? -8.732 8.577 13.487 1.00 95.06 247 ILE A C 1
ATOM 2000 O O . ILE A 1 247 ? -9.596 9.118 14.177 1.00 95.06 247 ILE A O 1
ATOM 2004 N N . MET A 1 248 ? -9.008 7.626 12.602 1.00 96.25 248 MET A N 1
ATOM 2005 C CA . MET A 1 248 ? -10.340 7.069 12.379 1.00 96.25 248 MET A CA 1
ATOM 2006 C C . MET A 1 248 ? -10.317 5.554 12.579 1.00 96.25 248 MET A C 1
ATOM 2008 O O . MET A 1 248 ? -9.295 4.902 12.375 1.00 96.25 248 MET A O 1
ATOM 2012 N N . LYS A 1 249 ? -11.457 4.969 12.948 1.00 97.12 249 LYS A N 1
ATOM 2013 C CA . LYS A 1 249 ? -11.651 3.516 12.924 1.00 97.12 249 LYS A CA 1
ATOM 2014 C C . LYS A 1 249 ? -12.190 3.113 11.558 1.00 97.12 249 LYS A C 1
ATOM 2016 O O . LYS A 1 249 ? -13.229 3.619 11.147 1.00 97.12 249 LYS A O 1
ATOM 2021 N N . TYR A 1 250 ? -11.550 2.149 10.913 1.00 97.75 250 TYR A N 1
ATOM 2022 C CA . TYR A 1 250 ? -12.131 1.385 9.816 1.00 97.75 250 TYR A CA 1
ATOM 2023 C C . TYR A 1 250 ? -12.720 0.081 10.357 1.00 97.75 250 TYR A C 1
ATOM 2025 O O . TYR A 1 250 ? -11.999 -0.757 10.906 1.00 97.75 250 TYR A O 1
ATOM 2033 N N . ASP A 1 251 ? -14.032 -0.094 10.221 1.00 97.25 251 ASP A N 1
ATOM 2034 C CA . ASP A 1 251 ? -14.692 -1.357 10.533 1.00 97.25 251 ASP A CA 1
ATOM 2035 C C . ASP A 1 251 ? -14.599 -2.318 9.344 1.00 97.25 251 ASP A C 1
ATOM 2037 O O . ASP A 1 251 ? -15.173 -2.053 8.289 1.00 97.25 251 ASP A O 1
ATOM 2041 N N . TYR A 1 252 ? -13.887 -3.434 9.515 1.00 95.62 252 TYR A N 1
ATOM 2042 C CA . TYR A 1 252 ? -13.614 -4.379 8.428 1.00 95.62 252 TYR A CA 1
ATOM 2043 C C . TYR A 1 252 ? -14.877 -5.054 7.880 1.00 95.62 252 TYR A C 1
ATOM 2045 O O . TYR A 1 252 ? -14.971 -5.302 6.681 1.00 95.62 252 TYR A O 1
ATOM 2053 N N . ASN A 1 253 ? -15.858 -5.331 8.742 1.00 93.38 253 ASN A N 1
ATOM 2054 C CA . ASN A 1 253 ? -17.064 -6.057 8.344 1.00 93.38 253 ASN A CA 1
ATOM 2055 C C . ASN A 1 253 ? -18.062 -5.141 7.630 1.00 93.38 253 ASN A C 1
ATOM 2057 O O . ASN A 1 253 ? -18.689 -5.545 6.656 1.00 93.38 253 ASN A O 1
ATOM 2061 N N . VAL A 1 254 ? -18.209 -3.907 8.121 1.00 95.31 254 VAL A N 1
ATOM 2062 C CA . VAL A 1 254 ? -19.161 -2.922 7.572 1.00 95.31 254 VAL A CA 1
ATOM 2063 C C . VAL A 1 254 ? -18.520 -2.053 6.480 1.00 95.31 254 VAL A C 1
ATOM 2065 O O . VAL A 1 254 ? -19.218 -1.327 5.781 1.00 95.31 254 VAL A O 1
ATOM 2068 N N . GLN A 1 255 ? -17.196 -2.127 6.325 1.00 94.75 255 GLN A N 1
ATOM 2069 C CA . GLN A 1 255 ? -16.397 -1.354 5.371 1.00 94.75 255 GLN A CA 1
ATOM 2070 C C . GLN A 1 255 ? -16.585 0.159 5.525 1.00 94.75 255 GLN A C 1
ATOM 2072 O O . GLN A 1 255 ? -16.721 0.897 4.552 1.00 94.75 255 GLN A O 1
ATOM 2077 N N . LYS A 1 256 ? -16.611 0.630 6.776 1.00 95.31 256 LYS A N 1
ATOM 2078 C CA . LYS A 1 256 ? -16.914 2.027 7.101 1.00 95.31 256 LYS A CA 1
ATOM 2079 C C . LYS A 1 256 ? -15.804 2.666 7.923 1.00 95.31 256 LYS A C 1
ATOM 2081 O O . LYS A 1 256 ? -15.402 2.119 8.949 1.00 95.31 256 LYS A O 1
ATOM 2086 N N . LEU A 1 257 ? -15.370 3.852 7.495 1.00 95.38 257 LEU A N 1
ATOM 2087 C CA . LEU A 1 257 ? -14.558 4.764 8.298 1.00 95.38 257 LEU A CA 1
ATOM 2088 C C . LEU A 1 257 ? -15.457 5.585 9.229 1.00 95.38 257 LEU A C 1
ATOM 2090 O O . LEU A 1 257 ? -16.459 6.162 8.805 1.00 95.38 257 LEU A O 1
ATOM 2094 N N . THR A 1 258 ? -15.099 5.635 10.507 1.00 95.56 258 THR A N 1
ATOM 2095 C CA . THR A 1 258 ? -15.808 6.397 11.538 1.00 95.56 258 THR A CA 1
ATOM 2096 C C . THR A 1 258 ? -14.827 7.128 12.434 1.00 95.56 258 THR A C 1
ATOM 2098 O O . THR A 1 258 ? -13.809 6.557 12.834 1.00 95.56 258 THR A O 1
ATOM 2101 N N . ASP A 1 259 ? -15.172 8.355 12.802 1.00 94.00 259 ASP A N 1
ATOM 2102 C CA . ASP A 1 259 ? -14.424 9.110 13.799 1.00 94.00 259 ASP A CA 1
ATOM 2103 C C . ASP A 1 259 ? -14.484 8.429 15.162 1.00 94.00 259 ASP A C 1
ATOM 2105 O O . ASP A 1 259 ? -15.545 8.006 15.621 1.00 94.00 259 ASP A O 1
ATOM 2109 N N . ILE A 1 260 ? -13.317 8.302 15.795 1.00 95.06 260 ILE A N 1
ATOM 2110 C CA . ILE A 1 260 ? -13.192 7.751 17.151 1.00 95.06 260 ILE A CA 1
ATOM 2111 C C . ILE A 1 260 ? -13.043 8.836 18.215 1.00 95.06 260 ILE A C 1
ATOM 2113 O O . ILE A 1 260 ? -13.265 8.560 19.390 1.00 95.06 260 ILE A O 1
ATOM 2117 N N . ILE A 1 261 ? -12.673 10.055 17.811 1.00 93.81 261 ILE A N 1
ATOM 2118 C CA . ILE A 1 261 ? -12.574 11.219 18.690 1.00 93.81 261 ILE A CA 1
ATOM 2119 C C . ILE A 1 261 ? -13.699 12.182 18.292 1.00 93.81 261 ILE A C 1
ATOM 2121 O O . ILE A 1 261 ? -13.614 12.794 17.226 1.00 93.81 261 ILE A O 1
ATOM 2125 N N . PRO A 1 262 ? -14.750 12.314 19.114 1.00 92.88 262 PRO A N 1
ATOM 2126 C CA . PRO A 1 262 ? -15.827 13.273 18.893 1.00 92.88 262 PRO A CA 1
ATOM 2127 C C . PRO A 1 262 ? -15.341 14.729 18.760 1.00 92.88 262 PRO A C 1
ATOM 2129 O O . PRO A 1 262 ? -14.347 15.127 19.373 1.00 92.88 262 PRO A O 1
ATOM 2132 N N . ASP A 1 263 ? -16.050 15.537 17.969 1.00 92.19 263 ASP A N 1
ATOM 2133 C CA . ASP A 1 263 ? -15.683 16.936 17.688 1.00 92.19 263 ASP A CA 1
ATOM 2134 C C . ASP A 1 263 ? -15.663 17.832 18.934 1.00 92.19 263 ASP A C 1
ATOM 2136 O O . ASP A 1 263 ? -14.910 18.803 18.991 1.00 92.19 263 ASP A O 1
ATOM 2140 N N . ASP A 1 264 ? -16.510 17.553 19.923 1.00 95.56 264 ASP A N 1
ATOM 2141 C CA . ASP A 1 264 ? -16.538 18.262 21.204 1.00 95.56 264 ASP A CA 1
ATOM 2142 C C . ASP A 1 264 ? -15.245 18.035 21.992 1.00 95.56 264 ASP A C 1
ATOM 2144 O O . ASP A 1 264 ? -14.641 19.012 22.435 1.00 95.56 2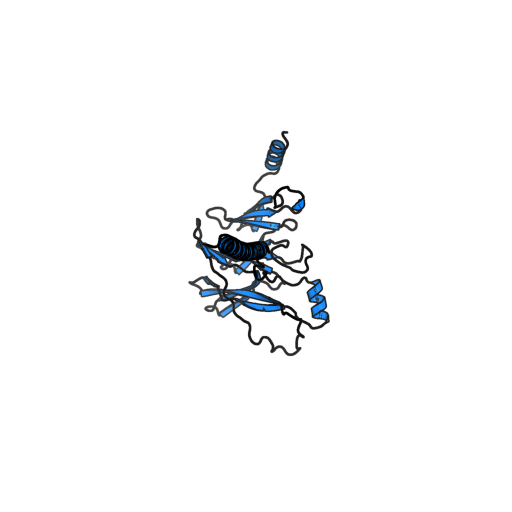64 ASP A O 1
ATOM 2148 N N . ILE A 1 265 ? -14.761 16.792 22.057 1.00 95.38 265 ILE A N 1
ATOM 2149 C CA . ILE A 1 265 ? -13.467 16.461 22.667 1.00 95.38 265 ILE A CA 1
ATOM 2150 C C . ILE A 1 265 ? -12.319 17.131 21.909 1.00 95.38 265 ILE A C 1
ATOM 2152 O O . ILE A 1 265 ? -11.439 17.721 22.531 1.00 95.38 265 ILE A O 1
ATOM 2156 N N . GLN A 1 266 ? -12.324 17.108 20.571 1.00 92.94 266 GLN A N 1
ATOM 2157 C CA . GLN A 1 266 ? -11.292 17.794 19.776 1.00 92.94 266 GLN A CA 1
ATOM 2158 C C . GLN A 1 266 ? -11.253 19.300 20.083 1.00 92.94 266 GLN A C 1
ATOM 2160 O O . GLN A 1 266 ? -10.184 19.865 20.318 1.00 92.94 266 GLN A O 1
ATOM 2165 N N . LYS A 1 267 ? -12.424 19.948 20.136 1.00 94.38 267 LYS A N 1
ATOM 2166 C CA . LYS A 1 267 ? -12.549 21.373 20.479 1.00 94.38 267 LYS A CA 1
ATOM 2167 C C . LYS A 1 267 ? -12.103 21.659 21.908 1.00 94.38 267 LYS A C 1
ATOM 2169 O O . LYS A 1 267 ? -11.489 22.694 22.144 1.00 94.38 267 LYS A O 1
ATOM 2174 N N . GLU A 1 268 ? -12.417 20.781 22.855 1.00 96.56 268 GLU A N 1
ATOM 2175 C CA . GLU A 1 268 ? -11.971 20.905 24.243 1.00 96.56 268 GLU A CA 1
ATOM 2176 C C . GLU A 1 268 ? -10.444 20.823 24.341 1.00 96.56 268 GLU A C 1
ATOM 2178 O O . GLU A 1 268 ? -9.824 21.713 24.917 1.00 96.56 268 GLU A O 1
ATOM 2183 N N . MET A 1 269 ? -9.820 19.828 23.704 1.00 96.38 269 MET A N 1
ATOM 2184 C CA . MET A 1 269 ? -8.360 19.689 23.700 1.00 96.38 269 MET A CA 1
ATOM 2185 C C . MET A 1 269 ? -7.674 20.897 23.052 1.00 96.38 269 MET A C 1
ATOM 2187 O O . MET A 1 269 ? -6.682 21.397 23.581 1.00 96.38 269 MET A O 1
ATOM 2191 N N . GLN A 1 270 ? -8.229 21.419 21.954 1.00 94.38 270 GLN A N 1
ATOM 2192 C CA . GLN A 1 270 ? -7.710 22.626 21.313 1.00 94.38 270 GLN A CA 1
ATOM 2193 C C . GLN A 1 270 ? -7.816 23.853 22.234 1.00 94.38 270 GLN A C 1
ATOM 2195 O O . GLN A 1 270 ? -6.864 24.623 22.337 1.00 94.38 270 GLN A O 1
ATOM 2200 N N . LYS A 1 271 ? -8.932 24.020 22.959 1.00 96.94 271 LYS A N 1
ATOM 2201 C CA . LYS A 1 271 ? -9.091 25.108 23.941 1.00 96.94 271 LYS A CA 1
ATOM 2202 C C . LYS A 1 271 ? -8.058 25.035 25.062 1.00 96.94 271 LYS A C 1
ATOM 2204 O O . LYS A 1 271 ? -7.494 26.069 25.407 1.00 96.94 271 LYS A O 1
ATOM 2209 N N . LEU A 1 272 ? -7.753 23.836 25.567 1.00 96.06 272 LEU A N 1
ATOM 2210 C CA . LEU A 1 272 ? -6.717 23.652 26.588 1.00 96.06 272 LEU A CA 1
ATOM 2211 C C . LEU A 1 272 ? -5.341 24.130 26.101 1.00 96.06 272 LEU A C 1
ATOM 2213 O O . LEU A 1 272 ? -4.626 24.786 26.855 1.00 96.06 272 LEU A O 1
ATOM 2217 N N . VAL A 1 273 ? -4.984 23.855 24.840 1.00 94.88 273 VAL A N 1
ATOM 2218 C CA . VAL A 1 273 ? -3.731 24.340 24.226 1.00 94.88 273 VAL A CA 1
ATOM 2219 C C . VAL A 1 273 ? -3.757 25.859 24.013 1.00 94.88 273 VAL A C 1
ATOM 2221 O O . VAL A 1 273 ? -2.741 26.526 24.188 1.00 94.88 273 VAL A O 1
ATOM 2224 N N . GLU A 1 274 ? -4.919 26.423 23.684 1.00 95.56 274 GLU A N 1
ATOM 2225 C CA . GLU A 1 274 ? -5.125 27.871 23.535 1.00 95.56 274 GLU A CA 1
ATOM 2226 C C . GLU A 1 274 ? -5.216 28.631 24.871 1.00 95.56 274 GLU A C 1
ATOM 2228 O O . GLU A 1 274 ? -5.240 29.864 24.865 1.00 95.56 274 GLU A O 1
ATOM 2233 N N . GLY A 1 275 ? -5.287 27.927 26.006 1.00 92.31 275 GLY A N 1
ATOM 2234 C CA . GLY A 1 275 ? -5.480 28.519 27.332 1.00 92.31 275 GLY A CA 1
ATOM 2235 C C . GLY A 1 275 ? -6.886 29.091 27.566 1.00 92.31 275 GLY A C 1
ATOM 2236 O O . GLY A 1 275 ? -7.016 30.087 28.280 1.00 92.31 275 GLY A O 1
ATOM 2237 N N . LYS A 1 276 ? -7.917 28.504 26.942 1.00 85.00 276 LYS A N 1
ATOM 2238 C CA . LYS A 1 276 ? -9.333 28.909 27.036 1.00 85.00 276 LYS A CA 1
ATOM 2239 C C . LYS A 1 276 ? -10.184 27.954 27.864 1.00 85.00 276 LYS A C 1
ATOM 2241 O O . LYS A 1 276 ? -9.909 26.736 27.840 1.00 85.00 276 LYS A O 1
#

Sequence (276 aa):
MNIEKIKNYNQKMLAVFFTLGVIFLLGCIIAIVIDLLPSRNYRTKPQGLIAEDNVNLLNEENLRKQVISYEMPWLIDTLKSTYIIPVSIKTLKKPEEVAINEDLLGLMDASSSLIRMKKKGYYRHKQFNGEYANLIVYNPIEDRVLSLFNERIIIGNVEAYYFLDDILLIFYTALKDTNTDGVIDLSDLRNLNVYSLNAGDIRVIGNEENQVTGYSFIENSKSLLVEFELSQYKENQFEYAGAPKKIMKYDYNVQKLTDIIPDDIQKEMQKLVEGK